Protein AF-U6DGK7-F1 (afdb_monomer)

Organism: Neovison vison (NCBI:txid452646)

Mean predicted aligned error: 14.81 Å

Nearest PDB structures (foldseek):
  5tgl-assembly1_A-2  TM=7.267E-01  e=8.109E-04  Rhizomucor miehei
  3g7n-assembly2_B  TM=7.219E-01  e=9.560E-03  Penicillium expansum
  2ix9-assembly1_A  TM=5.979E-01  e=3.764E-03  Aspergillus niger
  1usw-assembly1_A  TM=6.372E-01  e=1.127E-02  Aspergillus niger
  2bjh-assembly3_C  TM=6.585E-01  e=3.194E-02  Aspergillus niger

InterPro domains:
  IPR029058 Alpha/Beta hydrolase fold [G3DSA:3.40.50.1820] (136-304)
  IPR029058 Alpha/Beta hydrolase fold [SSF53474] (158-289)
  IPR052214 Diacylglycerol Lipase-Related [PTHR45792] (2-304)

Sequence (307 aa):
IATVVISWVIIVSTVVTIIIVFDPLGGKMAPYPSAGPNHLDSRESSQLLNGLKTAATSVWETRIKLLCCCVGKDDHTRVAFSSTAELFSTYFSDTDLVPSDIAAGLTLLHQQQDNIRNSQEPDEVISHSPGPPQEADLDTELANCHHYMQFAAAAYGWPLYVYRNPFTGLCKIGGDCCRSGTTDYDLVGGDRLHCHFGSILHTTGLQYRDFIHISFHDKVYELPFLVALDHRKESVVVAVRGTMSLQDILTDLSAESETLNLECGVQDCSAHKGISQAARYVYQRLVNDGILSQAFSIAPEYRLGGG

Radius of gyration: 25.06 Å; Cα contacts (8 Å, |Δi|>4): 325; chains: 1; bounding box: 72×46×72 Å

Structure (mmCIF, N/CA/C/O backbone):
data_AF-U6DGK7-F1
#
_entry.id   AF-U6DGK7-F1
#
loop_
_atom_site.group_PDB
_atom_site.id
_atom_site.type_symbol
_atom_site.label_atom_id
_atom_site.label_alt_id
_atom_site.label_comp_id
_atom_site.label_asym_id
_atom_site.label_entity_id
_atom_site.label_seq_id
_atom_site.pdbx_PDB_ins_code
_atom_site.Cartn_x
_atom_site.Cartn_y
_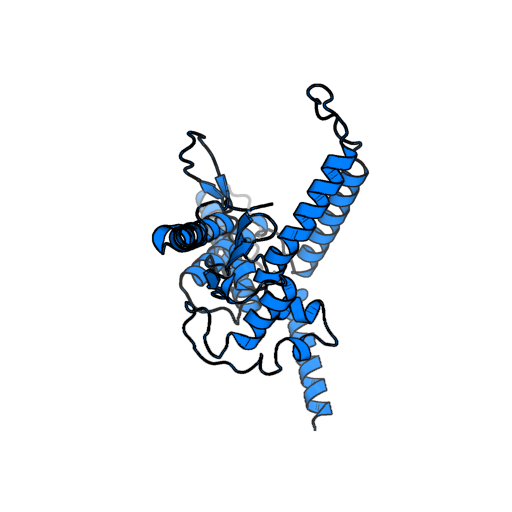atom_site.Cartn_z
_atom_site.occupancy
_atom_site.B_iso_or_equiv
_atom_site.auth_seq_id
_atom_site.auth_comp_id
_atom_site.auth_asym_id
_atom_site.auth_atom_id
_atom_site.pdbx_PDB_model_num
ATOM 1 N N . ILE A 1 1 ? -2.974 -24.018 -35.439 1.00 67.88 1 ILE A N 1
ATOM 2 C CA . ILE A 1 1 ? -3.037 -22.534 -35.376 1.00 67.88 1 ILE A CA 1
ATOM 3 C C . ILE A 1 1 ? -2.847 -22.054 -33.937 1.00 67.88 1 ILE A C 1
ATOM 5 O O . ILE A 1 1 ? -1.838 -21.416 -33.686 1.00 67.88 1 ILE A O 1
ATOM 9 N N . ALA A 1 2 ? -3.701 -22.433 -32.976 1.00 68.31 2 ALA A N 1
ATOM 10 C CA . ALA A 1 2 ? -3.550 -22.035 -31.565 1.00 68.31 2 ALA A CA 1
ATOM 11 C C . ALA A 1 2 ? -2.202 -22.439 -30.927 1.00 68.31 2 ALA A C 1
ATOM 13 O O . ALA A 1 2 ? -1.565 -21.625 -30.272 1.00 68.31 2 ALA A O 1
ATOM 14 N N . THR A 1 3 ? -1.717 -23.655 -31.186 1.00 75.50 3 THR A N 1
ATOM 15 C CA . THR A 1 3 ? -0.410 -24.132 -30.694 1.00 75.50 3 THR A CA 1
ATOM 16 C C . THR A 1 3 ? 0.764 -23.318 -31.233 1.00 75.50 3 THR A C 1
ATOM 18 O O . THR A 1 3 ? 1.679 -22.994 -30.490 1.00 75.50 3 THR A O 1
ATOM 21 N N . VAL A 1 4 ? 0.705 -22.921 -32.506 1.00 82.81 4 VAL A N 1
ATOM 22 C CA . VAL A 1 4 ? 1.726 -22.081 -33.146 1.00 82.81 4 VAL A CA 1
ATOM 23 C C . VAL A 1 4 ? 1.727 -20.685 -32.525 1.00 82.81 4 VAL A C 1
ATOM 25 O O . VAL A 1 4 ? 2.788 -20.178 -32.184 1.00 82.81 4 VAL A O 1
ATOM 28 N N . VAL A 1 5 ? 0.549 -20.093 -32.305 1.00 83.69 5 VAL A N 1
ATOM 29 C CA . VAL A 1 5 ? 0.419 -18.788 -31.635 1.00 83.69 5 VAL A CA 1
ATOM 30 C C . VAL A 1 5 ? 0.983 -18.839 -30.211 1.00 83.69 5 VAL A C 1
ATOM 32 O O . VAL A 1 5 ? 1.760 -17.967 -29.846 1.00 83.69 5 VAL A O 1
ATOM 35 N N . ILE A 1 6 ? 0.671 -19.883 -29.435 1.00 82.38 6 ILE A N 1
ATOM 36 C CA . ILE A 1 6 ? 1.205 -20.066 -28.075 1.00 82.38 6 ILE A CA 1
ATOM 37 C C . ILE A 1 6 ? 2.733 -20.195 -28.096 1.00 82.38 6 ILE A C 1
ATOM 39 O O . ILE A 1 6 ? 3.408 -19.537 -27.310 1.00 82.38 6 ILE A O 1
ATOM 43 N N . SER A 1 7 ? 3.299 -20.977 -29.019 1.00 82.12 7 SER A N 1
ATOM 44 C CA . SER A 1 7 ? 4.756 -21.095 -29.156 1.00 82.12 7 SER A CA 1
ATOM 45 C C . SER A 1 7 ? 5.422 -19.762 -29.504 1.00 82.12 7 SER A C 1
ATOM 47 O O . SER A 1 7 ? 6.450 -19.438 -28.919 1.00 82.12 7 SER A O 1
ATOM 49 N N . TRP A 1 8 ? 4.833 -18.958 -30.394 1.00 88.75 8 TRP A N 1
ATOM 50 C CA . TRP A 1 8 ? 5.349 -17.620 -30.702 1.00 88.75 8 TRP A CA 1
ATOM 51 C C . TRP A 1 8 ? 5.262 -16.672 -29.507 1.00 88.75 8 TRP A C 1
ATOM 53 O O . TRP A 1 8 ? 6.211 -15.935 -29.262 1.00 88.75 8 TRP A O 1
ATOM 63 N N . VAL A 1 9 ? 4.177 -16.721 -28.730 1.00 82.31 9 VAL A N 1
ATOM 64 C CA . VAL A 1 9 ? 4.047 -15.935 -27.493 1.00 82.31 9 VAL A CA 1
ATOM 65 C C . VAL A 1 9 ? 5.125 -16.327 -26.484 1.00 82.31 9 VAL A C 1
ATOM 67 O O . VAL A 1 9 ? 5.764 -15.445 -25.919 1.00 82.31 9 VAL A O 1
ATOM 70 N N . ILE A 1 10 ? 5.387 -17.625 -26.304 1.00 81.94 10 ILE A N 1
ATOM 71 C CA . ILE A 1 10 ? 6.450 -18.106 -25.413 1.00 81.94 10 ILE A CA 1
ATOM 72 C C . ILE A 1 10 ? 7.816 -17.630 -25.911 1.00 81.94 10 ILE A C 1
ATOM 74 O O . ILE A 1 10 ? 8.578 -17.077 -25.128 1.00 81.94 10 ILE A O 1
ATOM 78 N N . ILE A 1 11 ? 8.125 -17.777 -27.202 1.00 85.25 11 ILE A N 1
ATOM 79 C CA . ILE A 1 11 ? 9.414 -17.354 -27.771 1.00 85.25 11 ILE A CA 1
ATOM 80 C C . ILE A 1 11 ? 9.611 -15.844 -27.615 1.00 85.25 11 ILE A C 1
ATOM 82 O O . ILE A 1 11 ? 10.648 -15.421 -27.115 1.00 85.25 11 ILE A O 1
ATOM 86 N N . VAL A 1 12 ? 8.614 -15.033 -27.979 1.00 81.81 12 VAL A N 1
ATOM 87 C CA . VAL A 1 12 ? 8.678 -13.572 -27.830 1.00 81.81 12 VAL A CA 1
ATOM 88 C C . VAL A 1 12 ? 8.825 -13.191 -26.361 1.00 81.81 12 VAL A C 1
ATOM 90 O O . VAL A 1 12 ? 9.689 -12.384 -26.038 1.00 81.81 12 VAL A O 1
ATOM 93 N N . SER A 1 13 ? 8.058 -13.814 -25.463 1.00 73.81 13 SER A N 1
ATOM 94 C CA . SER A 1 13 ? 8.193 -13.597 -24.021 1.00 73.81 13 SER A CA 1
ATOM 95 C C . SER A 1 13 ? 9.599 -13.937 -23.538 1.00 73.81 13 SER A C 1
ATOM 97 O O . SER A 1 13 ? 10.187 -13.155 -22.807 1.00 73.81 13 SER A O 1
ATOM 99 N N . THR A 1 14 ? 10.162 -15.065 -23.972 1.00 73.50 14 THR A N 1
ATOM 100 C CA . THR A 1 14 ? 11.491 -15.517 -23.541 1.00 73.50 14 THR A CA 1
ATOM 101 C C . THR A 1 14 ? 12.581 -14.577 -24.054 1.00 73.50 14 THR A C 1
ATOM 103 O O . THR A 1 14 ? 13.477 -14.215 -23.302 1.00 73.50 14 THR A O 1
ATOM 106 N N . VAL A 1 15 ? 12.489 -14.125 -25.309 1.00 74.81 15 VAL A N 1
ATOM 107 C CA . VAL A 1 15 ? 13.425 -13.151 -25.895 1.00 74.81 15 VAL A CA 1
ATOM 108 C C . VAL A 1 15 ? 13.336 -11.807 -25.175 1.00 74.81 15 VAL A C 1
ATOM 110 O O . VAL A 1 15 ? 14.366 -11.237 -24.830 1.00 74.81 15 VAL A O 1
ATOM 113 N N . VAL A 1 16 ? 12.125 -11.324 -24.889 1.00 71.31 16 VAL A N 1
ATOM 114 C CA . VAL A 1 16 ? 11.916 -10.095 -24.111 1.00 71.31 16 VAL A CA 1
ATOM 115 C C . VAL A 1 16 ? 12.498 -10.243 -22.706 1.00 71.31 16 VAL A C 1
ATOM 117 O O . VAL A 1 16 ? 13.212 -9.355 -22.259 1.00 71.31 16 VAL A O 1
ATOM 120 N N . THR A 1 17 ? 12.277 -11.372 -22.026 1.00 66.19 17 THR A N 1
ATOM 121 C CA . THR A 1 17 ? 12.876 -11.639 -20.711 1.00 66.19 17 THR A CA 1
ATOM 122 C C . THR A 1 17 ? 14.401 -11.677 -20.779 1.00 66.19 17 THR A C 1
ATOM 124 O O . THR A 1 17 ? 15.043 -11.098 -19.914 1.00 66.19 17 THR A O 1
ATOM 127 N N . ILE A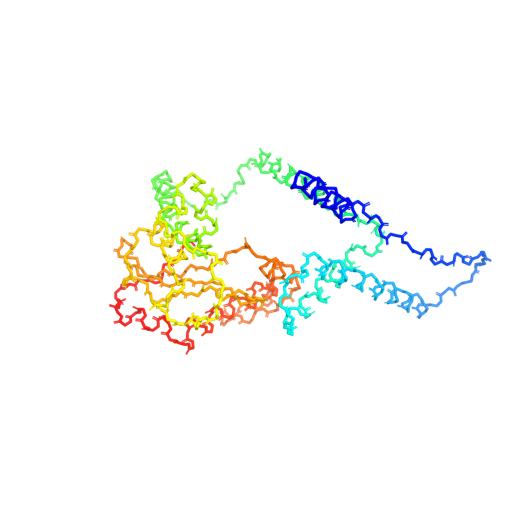 1 18 ? 14.996 -12.297 -21.802 1.00 68.75 18 ILE A N 1
ATOM 128 C CA . ILE A 1 18 ? 16.456 -12.335 -21.963 1.00 68.75 18 ILE A CA 1
ATOM 129 C C . ILE A 1 18 ? 17.018 -10.925 -22.170 1.00 68.75 18 ILE A C 1
ATOM 131 O O . ILE A 1 18 ? 17.994 -10.573 -21.518 1.00 68.75 18 ILE A O 1
ATOM 135 N N . ILE A 1 19 ? 16.381 -10.103 -23.009 1.00 66.00 19 ILE A N 1
ATOM 136 C CA . ILE A 1 19 ? 16.784 -8.704 -23.218 1.00 66.00 19 ILE A CA 1
ATOM 137 C C . ILE A 1 19 ? 16.601 -7.887 -21.931 1.00 66.00 19 ILE A C 1
ATOM 139 O O . ILE A 1 19 ? 17.433 -7.062 -21.599 1.00 66.00 19 ILE A O 1
ATOM 143 N N . ILE A 1 20 ? 15.548 -8.116 -21.150 1.00 64.62 20 ILE A N 1
ATOM 144 C CA . ILE A 1 20 ? 15.355 -7.377 -19.894 1.00 64.62 20 ILE A CA 1
ATOM 145 C C . ILE A 1 20 ? 16.375 -7.807 -18.828 1.00 64.62 20 ILE A C 1
ATOM 147 O O . ILE A 1 20 ? 16.883 -6.961 -18.103 1.00 64.62 20 ILE A O 1
ATOM 151 N N . VAL A 1 21 ? 16.666 -9.104 -18.707 1.00 63.38 21 VAL A N 1
ATOM 152 C CA . VAL A 1 21 ? 17.462 -9.664 -17.599 1.00 63.38 21 VAL A CA 1
ATOM 153 C C . VAL A 1 21 ? 18.967 -9.620 -17.867 1.00 63.38 21 VAL A C 1
ATOM 155 O O . VAL A 1 21 ? 19.733 -9.415 -16.928 1.00 63.38 21 VAL A O 1
ATOM 158 N N . PHE A 1 22 ? 19.384 -9.812 -19.120 1.00 57.88 22 PHE A N 1
ATOM 159 C CA . PHE A 1 22 ? 20.777 -10.047 -19.510 1.00 57.88 22 PHE A CA 1
ATOM 160 C C . PHE A 1 22 ? 21.312 -9.038 -20.533 1.00 57.88 22 PHE A C 1
ATOM 162 O O . PHE A 1 22 ? 22.273 -9.364 -21.218 1.00 57.88 22 PHE A O 1
ATOM 169 N N . ASP A 1 23 ? 20.713 -7.858 -20.696 1.00 59.44 23 ASP A N 1
ATOM 170 C CA . ASP A 1 23 ? 21.260 -6.819 -21.583 1.00 59.44 23 ASP A CA 1
ATOM 171 C C . ASP A 1 23 ? 22.301 -5.956 -20.841 1.00 59.44 23 ASP A C 1
ATOM 173 O O . ASP A 1 23 ? 21.913 -5.064 -20.074 1.00 59.44 23 ASP A O 1
ATOM 177 N N . PRO A 1 24 ? 23.623 -6.213 -21.005 1.00 53.62 24 PRO A N 1
ATOM 178 C CA . PRO A 1 24 ? 24.668 -5.337 -20.498 1.00 53.62 24 PRO A CA 1
ATOM 179 C C . PRO A 1 24 ? 24.672 -4.054 -21.324 1.00 53.62 24 PRO A C 1
ATOM 181 O O . PRO A 1 24 ? 25.157 -3.982 -22.450 1.00 53.62 24 PRO A O 1
ATOM 184 N N . LEU A 1 25 ? 24.131 -3.004 -20.733 1.00 49.12 25 LEU A N 1
ATOM 185 C CA . LEU A 1 25 ? 23.870 -1.726 -21.392 1.00 49.12 25 LEU A CA 1
ATOM 186 C C . LEU A 1 25 ? 25.083 -0.769 -21.391 1.00 49.12 25 LEU A C 1
ATOM 188 O O . LEU A 1 25 ? 24.919 0.450 -21.475 1.00 49.12 25 LEU A O 1
ATOM 192 N N . GLY A 1 26 ? 26.301 -1.312 -21.348 1.00 47.22 26 GLY A N 1
ATOM 193 C CA . GLY A 1 26 ? 27.564 -0.592 -21.536 1.00 47.22 26 GLY A CA 1
ATOM 194 C C . GLY A 1 26 ? 27.901 -0.444 -23.020 1.00 47.22 26 GLY A C 1
ATOM 195 O O . GLY A 1 26 ? 28.774 -1.127 -23.551 1.00 47.22 26 GLY A O 1
ATOM 196 N N . GLY A 1 27 ? 27.159 0.407 -23.733 1.00 40.47 27 GLY A N 1
ATOM 197 C CA . GLY A 1 27 ? 27.113 0.381 -25.197 1.00 40.47 27 GLY A CA 1
ATOM 198 C C . GLY A 1 27 ? 27.336 1.703 -25.923 1.00 40.47 27 GLY A C 1
ATOM 199 O O . GLY A 1 27 ? 26.636 1.951 -26.901 1.00 40.47 27 GLY A O 1
ATOM 200 N N . LYS A 1 28 ? 28.295 2.532 -25.489 1.00 37.78 28 LYS A N 1
ATOM 201 C CA . LYS A 1 28 ? 29.200 3.288 -26.385 1.00 37.78 28 LYS A CA 1
ATOM 202 C C . LYS A 1 28 ? 30.343 3.905 -25.581 1.00 37.78 28 LYS A C 1
ATOM 204 O O . LYS A 1 28 ? 30.186 4.932 -24.931 1.00 37.78 28 LYS A O 1
ATOM 209 N N . MET A 1 29 ? 31.498 3.252 -25.692 1.00 39.41 29 MET A N 1
ATOM 210 C CA . MET A 1 29 ? 32.834 3.791 -25.442 1.00 39.41 29 MET A CA 1
ATOM 211 C C . MET A 1 29 ? 32.880 5.292 -25.761 1.00 39.41 29 MET A C 1
ATOM 213 O O . MET A 1 29 ? 32.736 5.688 -26.922 1.00 39.41 29 MET A O 1
ATOM 217 N N . ALA A 1 30 ? 33.116 6.125 -24.746 1.00 38.09 30 ALA A N 1
ATOM 218 C CA . ALA A 1 30 ? 33.745 7.411 -25.001 1.00 38.09 30 ALA A CA 1
ATOM 219 C C . ALA A 1 30 ? 35.066 7.111 -25.739 1.00 38.09 30 ALA A C 1
ATOM 221 O O . ALA A 1 30 ? 35.784 6.192 -25.328 1.00 38.09 30 ALA A O 1
ATOM 222 N N . PRO A 1 31 ? 35.387 7.796 -26.851 1.00 38.19 31 PRO A N 1
ATOM 223 C CA . PRO A 1 31 ? 36.649 7.563 -27.527 1.00 38.19 31 PRO A CA 1
ATOM 224 C C . PRO A 1 31 ? 37.771 7.884 -26.542 1.00 38.19 31 PRO A C 1
ATOM 226 O O . PRO A 1 31 ? 37.882 9.021 -26.093 1.00 38.19 31 PRO A O 1
ATOM 229 N N . TYR A 1 32 ? 38.588 6.887 -26.199 1.00 35.19 32 TYR A N 1
ATOM 230 C CA . TYR A 1 32 ? 39.856 7.106 -25.512 1.00 35.19 32 TYR A CA 1
ATOM 231 C C . TYR A 1 32 ? 40.666 8.136 -26.315 1.00 35.19 32 TYR A C 1
ATOM 233 O O . TYR A 1 32 ? 41.039 7.834 -27.454 1.00 35.19 32 TYR A O 1
ATOM 241 N N . PRO A 1 33 ? 40.987 9.327 -25.775 1.00 36.44 33 PRO A N 1
ATOM 242 C CA . PRO A 1 33 ? 42.016 10.154 -26.370 1.00 36.44 33 PRO A CA 1
ATOM 243 C C . PRO A 1 33 ? 43.346 9.460 -26.087 1.00 36.44 33 PRO A C 1
ATOM 245 O O . PRO A 1 33 ? 43.730 9.233 -24.939 1.00 36.44 33 PRO A O 1
ATOM 248 N N . SER A 1 34 ? 44.042 9.077 -27.148 1.00 35.72 34 SER A N 1
ATOM 249 C CA . SER A 1 34 ? 45.412 8.595 -27.066 1.00 35.72 34 SER A CA 1
ATOM 250 C C . SER A 1 34 ? 46.312 9.654 -26.415 1.00 35.72 34 SER A C 1
ATOM 252 O O . SER A 1 34 ? 46.472 10.735 -26.971 1.00 35.72 34 SER A O 1
ATOM 254 N N . ALA A 1 35 ? 46.898 9.296 -25.271 1.00 38.34 35 ALA A N 1
ATOM 255 C CA . ALA A 1 35 ? 48.151 9.777 -24.680 1.00 38.34 35 ALA A CA 1
ATOM 256 C C . ALA A 1 35 ? 48.484 11.292 -24.708 1.00 38.34 35 ALA A C 1
ATOM 258 O O . ALA A 1 35 ? 48.878 11.850 -25.729 1.00 38.34 35 ALA A O 1
ATOM 259 N N . GLY A 1 36 ? 48.544 11.894 -23.514 1.00 30.59 36 GLY A N 1
ATOM 260 C CA . GLY A 1 36 ? 49.349 13.086 -23.217 1.00 30.59 36 GLY A CA 1
ATOM 261 C C . GLY A 1 36 ? 49.177 13.545 -21.757 1.00 30.59 36 GLY A C 1
ATOM 262 O O . GLY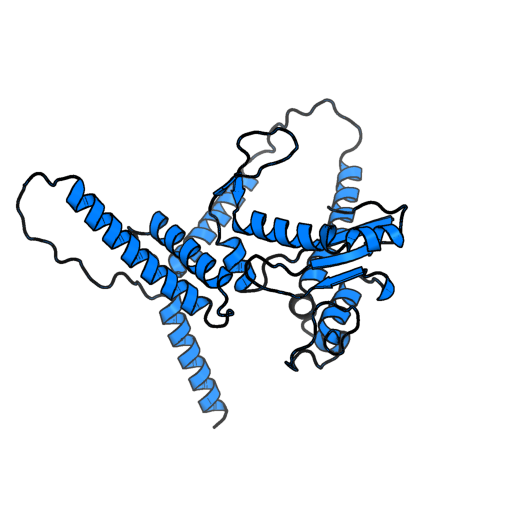 A 1 36 ? 48.036 13.693 -21.326 1.00 30.59 36 GLY A O 1
ATOM 263 N N . PRO A 1 37 ? 50.249 13.757 -20.965 1.00 47.19 37 PRO A N 1
ATOM 264 C CA . PRO A 1 37 ? 50.129 14.095 -19.551 1.00 47.19 37 PRO A CA 1
ATOM 265 C C . PRO A 1 37 ? 49.959 15.606 -19.393 1.00 47.19 37 PRO A C 1
ATOM 267 O O . PRO A 1 37 ? 50.943 16.310 -19.214 1.00 47.19 37 PRO A O 1
ATOM 270 N N . ASN A 1 38 ? 48.730 16.116 -19.458 1.00 35.62 38 ASN A N 1
ATOM 271 C CA . ASN A 1 38 ? 48.465 17.520 -19.154 1.00 35.62 38 ASN A CA 1
ATOM 272 C C . ASN A 1 38 ? 47.320 17.646 -18.145 1.00 35.62 38 ASN A C 1
ATOM 274 O O . ASN A 1 38 ? 46.179 17.305 -18.426 1.00 35.62 38 ASN A O 1
ATOM 278 N N . HIS A 1 39 ? 47.709 18.110 -16.957 1.00 43.06 39 HIS A N 1
ATOM 279 C CA . HIS A 1 39 ? 46.942 18.781 -15.907 1.00 43.06 39 HIS A CA 1
ATOM 280 C C . HIS A 1 39 ? 45.495 19.155 -16.299 1.00 43.06 39 HIS A C 1
ATOM 282 O O . HIS A 1 39 ? 45.264 20.205 -16.894 1.00 43.06 39 HIS A O 1
ATOM 288 N N . LEU A 1 40 ? 44.530 18.288 -15.971 1.00 40.00 40 LEU A N 1
ATOM 289 C CA . LEU A 1 40 ? 43.113 18.491 -16.284 1.00 40.00 40 LEU A CA 1
ATOM 290 C C . LEU A 1 40 ? 42.444 19.377 -15.229 1.00 40.00 40 LEU A C 1
ATOM 292 O O . LEU A 1 40 ? 42.377 19.036 -14.047 1.00 40.00 40 LEU A O 1
ATOM 296 N N . ASP A 1 41 ? 41.938 20.514 -15.696 1.00 43.59 41 ASP A N 1
ATOM 297 C CA . ASP A 1 41 ? 41.126 21.455 -14.941 1.00 43.59 41 ASP A CA 1
ATOM 298 C C . ASP A 1 41 ? 39.850 20.790 -14.392 1.00 43.59 41 ASP A C 1
ATOM 300 O O . ASP A 1 41 ? 39.078 20.155 -15.112 1.00 43.59 41 ASP A O 1
ATOM 304 N N . SER A 1 42 ? 39.569 21.035 -13.109 1.00 46.66 42 SER A N 1
ATOM 305 C CA . SER A 1 42 ? 38.390 20.573 -12.343 1.00 46.66 42 SER A CA 1
ATOM 306 C C . SER A 1 42 ? 37.023 20.905 -12.994 1.00 46.66 42 SER A C 1
ATOM 308 O O . SER A 1 42 ? 35.971 20.364 -12.639 1.00 46.66 42 SER A O 1
ATOM 310 N N . ARG A 1 43 ? 37.013 21.804 -13.986 1.00 40.56 43 ARG A N 1
ATOM 311 C CA . ARG A 1 43 ? 35.813 22.249 -14.708 1.00 40.56 43 ARG A CA 1
ATOM 312 C C . ARG A 1 43 ? 35.405 21.317 -15.854 1.00 40.56 43 ARG A C 1
ATOM 314 O O . ARG A 1 43 ? 34.213 21.168 -16.092 1.00 40.56 43 ARG A O 1
ATOM 321 N N . GLU A 1 44 ? 36.357 20.675 -16.532 1.00 42.91 44 GLU A N 1
ATOM 322 C CA . GLU A 1 44 ? 36.052 19.706 -17.598 1.00 42.91 44 GLU A CA 1
ATOM 323 C C . GLU A 1 44 ? 35.653 18.348 -17.017 1.00 42.91 44 GLU A C 1
ATOM 325 O O . GLU A 1 44 ? 34.707 17.727 -17.497 1.00 42.91 44 GLU A O 1
ATOM 330 N N . SER A 1 45 ? 36.299 17.916 -15.928 1.00 41.72 45 SER A N 1
ATOM 331 C CA . SER A 1 45 ? 35.941 16.677 -15.227 1.00 41.72 45 SER A CA 1
ATOM 332 C C . SER A 1 45 ? 34.532 16.736 -14.634 1.00 41.72 45 SER A C 1
ATOM 334 O O . SER A 1 45 ? 33.778 15.777 -14.762 1.00 41.72 45 SER A O 1
ATOM 336 N N . SER A 1 46 ? 34.129 17.871 -14.056 1.00 42.91 46 SER A N 1
ATOM 337 C CA . SER A 1 46 ? 32.762 18.067 -13.553 1.00 42.91 46 SER A CA 1
ATOM 338 C C . SER A 1 46 ? 31.718 18.127 -14.672 1.00 42.91 46 SER A C 1
ATOM 340 O O . SER A 1 46 ? 30.629 17.585 -14.511 1.00 42.91 46 SER A O 1
ATOM 342 N N . GLN A 1 47 ? 32.033 18.712 -15.831 1.00 46.03 47 GLN A N 1
ATOM 343 C CA . GLN A 1 47 ? 31.147 18.679 -17.002 1.00 46.03 47 GLN A CA 1
ATOM 344 C C . GLN A 1 47 ? 31.003 17.270 -17.589 1.00 46.03 47 GLN A C 1
ATOM 346 O O . GLN A 1 47 ? 29.897 16.876 -17.955 1.00 46.03 47 GLN A O 1
ATOM 351 N N . LEU A 1 48 ? 32.092 16.499 -17.627 1.00 46.72 48 LEU A N 1
ATOM 352 C CA . LEU A 1 48 ? 32.108 15.112 -18.092 1.00 46.72 48 LEU A CA 1
ATOM 353 C C . LEU A 1 48 ? 31.322 14.207 -17.131 1.00 46.72 48 LEU A C 1
ATOM 355 O O . LEU A 1 48 ? 30.441 1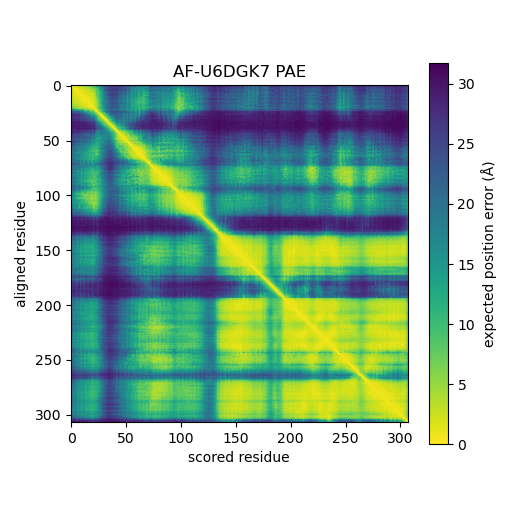3.477 -17.572 1.00 46.72 48 LEU A O 1
ATOM 359 N N . LEU A 1 49 ? 31.554 14.322 -15.820 1.00 49.88 49 LEU A N 1
ATOM 360 C CA . LEU A 1 49 ? 30.801 13.598 -14.790 1.00 49.88 49 LEU A CA 1
ATOM 361 C C . LEU A 1 49 ? 29.313 13.960 -14.806 1.00 49.88 49 LEU A C 1
ATOM 363 O O . LEU A 1 49 ? 28.470 13.072 -14.727 1.00 49.88 49 LEU A O 1
ATOM 367 N N . ASN A 1 50 ? 28.967 15.237 -14.990 1.00 50.00 50 ASN A N 1
ATOM 368 C CA . ASN A 1 50 ? 27.574 15.655 -15.151 1.00 50.00 50 ASN A CA 1
ATOM 369 C C . ASN A 1 50 ? 26.956 15.101 -16.447 1.00 50.00 50 ASN A C 1
ATOM 371 O O . ASN A 1 50 ? 25.790 14.709 -16.457 1.00 50.00 50 ASN A O 1
ATOM 375 N N . GLY A 1 51 ? 27.731 15.024 -17.533 1.00 47.97 51 GLY A N 1
ATOM 376 C CA . GLY A 1 51 ? 27.326 14.396 -18.794 1.00 47.97 51 GLY A CA 1
ATOM 377 C C . GLY A 1 51 ? 27.099 12.885 -18.668 1.00 47.97 51 GLY A C 1
ATOM 378 O O . GLY A 1 51 ? 26.111 12.362 -19.176 1.00 47.97 51 GLY A O 1
ATOM 379 N N . LEU A 1 52 ? 27.968 12.183 -17.936 1.00 48.62 52 LEU A N 1
ATOM 380 C CA . LEU A 1 52 ? 27.820 10.756 -17.639 1.00 48.62 52 LEU A CA 1
ATOM 381 C C . LEU A 1 52 ? 26.637 10.494 -16.708 1.00 48.62 52 LEU A C 1
ATOM 383 O O . LEU A 1 52 ? 25.836 9.610 -16.994 1.00 48.62 52 LEU A O 1
ATOM 387 N N . LYS A 1 53 ? 26.473 11.302 -15.653 1.00 51.91 53 LYS A N 1
ATOM 388 C CA . LYS A 1 53 ? 25.332 11.223 -14.733 1.00 51.91 53 LYS A CA 1
ATOM 389 C C . LYS A 1 53 ? 24.016 11.438 -15.479 1.00 51.91 53 LYS A C 1
ATOM 391 O O . LYS A 1 53 ? 23.089 10.660 -15.328 1.00 51.91 53 LYS A O 1
ATOM 396 N N . THR A 1 54 ? 23.931 12.442 -16.350 1.00 55.56 54 THR A N 1
ATOM 397 C CA . THR A 1 54 ? 22.709 12.693 -17.139 1.00 55.56 54 THR A CA 1
ATOM 398 C C . THR A 1 54 ? 22.416 11.583 -18.153 1.00 55.56 54 THR A C 1
ATOM 400 O O . THR A 1 54 ? 21.258 11.188 -18.303 1.00 55.56 54 THR A O 1
ATOM 403 N N . ALA A 1 55 ? 23.441 11.023 -18.802 1.00 52.16 55 ALA A N 1
ATOM 404 C CA . ALA A 1 55 ? 23.283 9.877 -19.695 1.00 52.16 55 ALA A CA 1
ATOM 405 C C . ALA A 1 55 ? 22.815 8.621 -18.938 1.00 52.16 55 ALA A C 1
ATOM 407 O O . ALA A 1 55 ? 21.832 7.997 -19.341 1.00 52.16 55 ALA A O 1
ATOM 408 N N . ALA A 1 56 ? 23.450 8.292 -17.812 1.00 54.72 56 ALA A N 1
ATOM 409 C CA . ALA A 1 56 ? 23.081 7.160 -16.969 1.00 54.72 56 ALA A CA 1
ATOM 410 C C . ALA A 1 56 ? 21.672 7.324 -16.366 1.00 54.72 56 ALA A C 1
ATOM 412 O O . ALA A 1 56 ? 20.886 6.376 -16.428 1.00 54.72 56 ALA A O 1
ATOM 413 N N . THR A 1 57 ? 21.287 8.525 -15.917 1.00 57.00 57 THR A N 1
ATOM 414 C CA . THR A 1 57 ? 19.906 8.831 -15.501 1.00 57.00 57 THR A CA 1
ATOM 415 C C . THR A 1 57 ? 18.916 8.578 -16.638 1.00 57.00 57 THR A C 1
ATOM 417 O O . THR A 1 57 ? 17.918 7.900 -16.430 1.00 57.00 57 THR A O 1
ATOM 420 N N . SER A 1 58 ? 19.185 9.033 -17.867 1.00 53.56 58 SER A N 1
ATOM 421 C CA . SER A 1 58 ? 18.261 8.818 -18.997 1.00 53.56 58 SER A CA 1
ATOM 422 C C . SER A 1 58 ? 18.101 7.338 -19.389 1.00 53.56 58 SER A C 1
ATOM 424 O O . SER A 1 58 ? 17.017 6.898 -19.788 1.00 53.56 58 SER A O 1
ATOM 426 N N . VAL A 1 59 ? 19.165 6.541 -19.228 1.00 58.16 59 VAL A N 1
ATOM 427 C CA . VAL A 1 59 ? 19.145 5.090 -19.447 1.00 58.16 59 VAL A CA 1
ATOM 428 C C . VAL A 1 59 ? 18.317 4.405 -18.364 1.00 58.16 59 VAL A C 1
ATOM 430 O O . VAL A 1 59 ? 17.424 3.624 -18.693 1.00 58.16 59 VAL A O 1
ATOM 433 N N . TRP A 1 60 ? 18.552 4.722 -17.089 1.00 57.84 60 TRP A N 1
ATOM 434 C CA . TRP A 1 60 ? 17.761 4.186 -15.981 1.00 57.84 60 TRP A CA 1
ATOM 435 C C . TRP A 1 60 ? 16.295 4.609 -16.059 1.00 57.84 60 TRP A C 1
ATOM 437 O O . TRP A 1 60 ? 15.415 3.772 -15.886 1.00 57.84 60 TRP A O 1
ATOM 447 N N . GLU A 1 61 ? 16.004 5.850 -16.438 1.00 62.19 61 GLU A N 1
ATOM 448 C CA . GLU A 1 61 ? 14.638 6.328 -16.649 1.00 62.19 61 GLU A CA 1
ATOM 449 C C . GLU A 1 61 ? 13.941 5.513 -17.746 1.00 62.19 61 GLU A C 1
ATOM 451 O O . GLU A 1 61 ? 12.791 5.104 -17.590 1.00 62.19 61 GLU A O 1
ATOM 456 N N . THR A 1 62 ? 14.648 5.205 -18.837 1.00 60.38 62 THR A N 1
ATOM 457 C CA . THR A 1 62 ? 14.130 4.356 -19.917 1.00 60.38 62 THR A CA 1
ATOM 458 C C . THR A 1 62 ? 13.888 2.918 -19.445 1.00 60.38 62 THR A C 1
ATOM 460 O O . THR A 1 62 ? 12.851 2.344 -19.781 1.00 60.38 62 THR A O 1
ATOM 463 N N . ARG A 1 63 ? 14.779 2.343 -18.622 1.00 63.78 63 ARG A N 1
ATOM 464 C CA . ARG A 1 63 ? 14.609 0.995 -18.042 1.00 63.78 63 ARG A CA 1
ATOM 465 C C . ARG A 1 63 ? 13.411 0.925 -17.104 1.00 63.78 63 ARG A C 1
ATOM 467 O O . ARG A 1 63 ? 12.593 0.019 -17.233 1.00 63.78 63 ARG A O 1
ATOM 474 N N . ILE A 1 64 ? 13.283 1.888 -16.194 1.00 63.31 64 ILE A N 1
ATOM 475 C CA . ILE A 1 64 ? 12.193 1.904 -15.219 1.00 63.31 64 ILE A CA 1
ATOM 476 C C . ILE A 1 64 ? 10.864 2.165 -15.948 1.00 63.31 64 ILE A C 1
ATOM 478 O O . ILE A 1 64 ? 9.882 1.483 -15.669 1.00 63.31 64 ILE A O 1
ATOM 482 N N . LYS A 1 65 ? 10.840 3.028 -16.978 1.00 62.53 65 LYS A N 1
ATOM 483 C CA . LYS A 1 65 ? 9.673 3.200 -17.866 1.00 62.53 65 LYS A CA 1
ATOM 484 C C . LYS A 1 65 ? 9.319 1.946 -18.662 1.00 62.53 65 LYS A C 1
ATOM 486 O O . LYS A 1 65 ? 8.138 1.705 -18.881 1.00 62.53 65 LYS A O 1
ATOM 491 N N . LEU A 1 66 ? 10.299 1.166 -19.123 1.00 60.81 66 LEU A N 1
ATOM 492 C CA . LEU A 1 66 ? 10.051 -0.088 -19.843 1.00 60.81 66 LEU A CA 1
ATOM 493 C C . LEU A 1 66 ? 9.483 -1.158 -18.901 1.00 60.81 66 LEU A C 1
ATOM 495 O O . LEU A 1 66 ? 8.474 -1.786 -19.219 1.00 60.81 66 LEU A O 1
ATOM 499 N N . LEU A 1 67 ? 10.093 -1.319 -17.725 1.00 59.00 67 LEU A N 1
ATOM 500 C CA . LEU A 1 67 ? 9.656 -2.254 -16.685 1.00 59.00 67 LEU A CA 1
ATOM 501 C C . LEU A 1 67 ? 8.271 -1.873 -16.133 1.00 59.00 67 LEU A C 1
ATOM 503 O O . LEU A 1 67 ? 7.470 -2.742 -15.803 1.00 59.00 67 LEU A O 1
ATOM 507 N N . CYS A 1 68 ? 7.960 -0.574 -16.133 1.00 56.44 68 CYS A N 1
ATOM 508 C CA . CYS A 1 68 ? 6.693 -0.002 -15.686 1.00 56.44 68 CYS A CA 1
ATOM 509 C C . CYS A 1 68 ? 5.817 0.528 -16.839 1.00 56.44 68 CYS A C 1
ATOM 511 O O . CYS A 1 68 ? 5.036 1.458 -16.644 1.00 56.44 68 CYS A O 1
ATOM 513 N N . CYS A 1 69 ? 5.917 -0.034 -18.049 1.00 56.72 69 CYS A N 1
ATOM 514 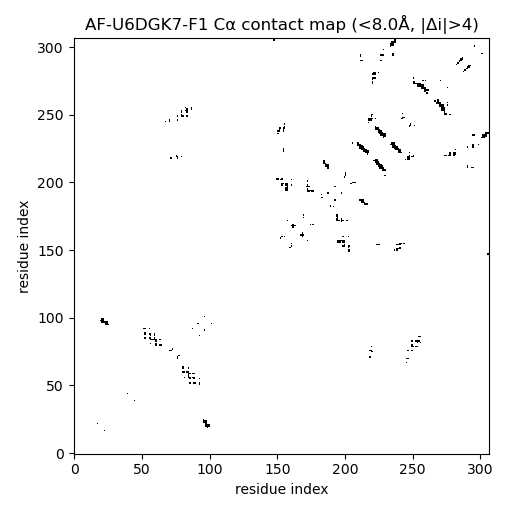C CA . CYS A 1 69 ? 5.282 0.528 -19.256 1.00 56.72 69 CYS A CA 1
ATOM 515 C C . CYS A 1 69 ? 3.742 0.582 -19.229 1.00 56.72 69 CYS A C 1
ATOM 517 O O . CYS A 1 69 ? 3.133 1.278 -20.045 1.00 56.72 69 CYS A O 1
ATOM 519 N N . CYS A 1 70 ? 3.120 -0.118 -18.279 1.00 55.09 70 CYS A N 1
ATOM 520 C CA . CYS A 1 70 ? 1.678 -0.135 -18.040 1.00 55.09 70 CYS A CA 1
ATOM 521 C C . CYS A 1 70 ? 1.223 0.832 -16.927 1.00 55.09 70 CYS A C 1
ATOM 523 O O . CYS A 1 70 ? 0.037 0.854 -16.601 1.00 55.09 70 CYS A O 1
ATOM 525 N N . VAL A 1 71 ? 2.134 1.608 -16.326 1.00 59.28 71 VAL A N 1
ATOM 526 C CA . VAL A 1 71 ? 1.817 2.590 -15.277 1.00 59.28 71 VAL A CA 1
ATOM 527 C C . VAL A 1 71 ? 1.258 3.877 -15.901 1.00 59.28 71 VAL A C 1
ATOM 529 O O . VAL A 1 71 ? 1.646 4.280 -17.001 1.00 59.28 71 VAL A O 1
ATOM 532 N N . GLY A 1 72 ? 0.299 4.504 -15.214 1.00 58.59 72 GLY A N 1
ATOM 533 C CA . GLY A 1 72 ? -0.354 5.740 -15.651 1.00 58.59 72 GLY A CA 1
ATOM 534 C C . GLY A 1 72 ? 0.640 6.866 -15.961 1.00 58.59 72 GLY A C 1
ATOM 535 O O . GLY A 1 72 ? 1.708 6.967 -15.372 1.00 58.59 72 GLY A O 1
ATOM 536 N N . LYS A 1 73 ? 0.293 7.736 -16.914 1.00 65.81 73 LYS A N 1
ATOM 537 C CA . LYS A 1 73 ? 1.130 8.880 -17.326 1.00 65.81 73 LYS A CA 1
ATOM 538 C C . LYS A 1 73 ? 0.841 10.136 -16.495 1.00 65.81 73 LYS A C 1
ATOM 540 O O . LYS A 1 73 ? 0.606 11.197 -17.070 1.00 65.81 73 LYS A O 1
ATOM 545 N N . ASP A 1 74 ? 0.793 10.018 -15.173 1.00 72.94 74 ASP A N 1
ATOM 546 C CA . ASP A 1 74 ? 0.615 11.178 -14.291 1.00 72.94 74 ASP A CA 1
ATOM 547 C C . ASP A 1 74 ? 1.955 11.858 -13.938 1.00 72.94 74 ASP A C 1
ATOM 549 O O . ASP A 1 74 ? 3.040 11.341 -14.222 1.00 72.94 74 ASP A O 1
ATOM 553 N N . ASP A 1 75 ? 1.875 13.073 -13.389 1.00 76.38 75 ASP A N 1
ATOM 554 C CA . ASP A 1 75 ? 3.052 13.895 -13.086 1.00 76.38 75 ASP A CA 1
ATOM 555 C C . ASP A 1 75 ? 3.885 13.312 -11.932 1.00 76.38 75 ASP A C 1
ATOM 557 O O . ASP A 1 75 ? 5.108 13.226 -12.039 1.00 76.38 75 ASP A O 1
ATOM 561 N N . HIS A 1 76 ? 3.226 12.799 -10.885 1.00 74.50 76 HIS A N 1
ATOM 562 C CA . HIS A 1 76 ? 3.882 12.136 -9.752 1.00 74.50 76 HIS A CA 1
ATOM 563 C C . HIS A 1 76 ? 4.696 10.918 -10.191 1.00 74.50 76 HIS A C 1
ATOM 565 O O . HIS A 1 76 ? 5.833 10.738 -9.765 1.00 74.50 76 HIS A O 1
ATOM 571 N N . THR A 1 77 ? 4.158 10.134 -11.116 1.00 75.75 77 THR A N 1
ATOM 572 C CA . THR A 1 77 ? 4.811 8.981 -11.724 1.00 75.75 77 THR A CA 1
ATOM 573 C C . THR A 1 77 ? 6.054 9.400 -12.505 1.00 75.75 77 THR A C 1
ATOM 575 O O . THR A 1 77 ? 7.101 8.765 -12.392 1.00 75.75 77 THR A O 1
ATOM 578 N N . ARG A 1 78 ? 5.984 10.486 -13.286 1.00 77.50 78 ARG A N 1
ATOM 579 C CA . ARG A 1 78 ? 7.153 11.002 -14.021 1.00 77.50 78 ARG A CA 1
ATOM 580 C C . ARG A 1 78 ? 8.254 11.478 -13.080 1.00 77.50 78 ARG A C 1
ATOM 582 O O . ARG A 1 78 ? 9.422 11.195 -13.341 1.00 77.50 78 ARG A O 1
ATOM 589 N N . VAL A 1 79 ? 7.883 12.179 -12.009 1.00 80.00 79 VAL A N 1
ATOM 590 C CA . VAL A 1 79 ? 8.827 12.628 -10.980 1.00 80.00 79 VAL A CA 1
ATOM 591 C C . VAL A 1 79 ? 9.471 11.426 -10.294 1.00 80.00 79 VAL A C 1
ATOM 593 O O . VAL A 1 79 ? 10.695 11.366 -10.246 1.00 80.00 79 VAL A O 1
ATOM 596 N N . ALA A 1 80 ? 8.687 10.433 -9.867 1.00 77.44 80 ALA A N 1
ATOM 597 C CA . ALA A 1 80 ? 9.208 9.213 -9.252 1.00 77.44 80 ALA A CA 1
ATOM 598 C C . ALA A 1 80 ? 10.162 8.455 -10.186 1.00 77.44 80 ALA A C 1
ATOM 600 O O . ALA A 1 80 ? 11.253 8.085 -9.765 1.00 77.44 80 ALA A O 1
ATOM 601 N N . PHE A 1 81 ? 9.824 8.306 -11.474 1.00 76.62 81 PHE A N 1
ATOM 602 C CA . PHE A 1 81 ? 10.734 7.702 -12.453 1.00 76.62 81 PHE A CA 1
ATOM 603 C C . PHE A 1 81 ? 12.066 8.449 -12.553 1.00 76.62 81 PHE A C 1
ATOM 605 O O . PHE A 1 81 ? 13.116 7.811 -12.551 1.00 76.62 81 PHE A O 1
ATOM 612 N N . SER A 1 82 ? 12.032 9.782 -12.648 1.00 75.19 82 SER A N 1
ATOM 613 C CA . SER A 1 82 ? 13.244 10.603 -12.736 1.00 75.19 82 SER A CA 1
ATOM 614 C C . SER A 1 82 ? 14.085 10.504 -11.462 1.00 75.19 82 SER A C 1
ATOM 616 O O . SER A 1 82 ? 15.295 10.320 -11.546 1.00 75.19 82 SER A O 1
ATOM 618 N N . SER A 1 83 ? 13.443 10.590 -10.296 1.00 77.62 83 SER A N 1
ATOM 619 C CA . SER A 1 83 ? 14.067 10.457 -8.978 1.00 77.62 83 SER A CA 1
ATOM 620 C C . SER A 1 83 ? 14.747 9.100 -8.801 1.00 77.62 83 SER A C 1
ATOM 622 O O . SER A 1 83 ? 15.932 9.029 -8.480 1.00 77.62 83 SER A O 1
ATOM 624 N N . THR A 1 84 ? 14.031 8.006 -9.073 1.00 76.88 84 THR A N 1
ATOM 625 C CA . THR A 1 84 ? 14.598 6.657 -8.994 1.00 76.88 84 THR A CA 1
ATOM 626 C C . THR A 1 84 ? 15.732 6.488 -10.001 1.00 76.88 84 THR A C 1
ATOM 628 O O . THR A 1 84 ? 16.782 5.954 -9.658 1.00 76.88 84 THR A O 1
ATOM 631 N N . ALA A 1 85 ? 15.577 6.984 -11.229 1.00 72.38 85 ALA A N 1
ATOM 632 C CA . ALA A 1 85 ? 16.632 6.909 -12.230 1.00 72.38 85 ALA A CA 1
ATOM 633 C C . ALA A 1 85 ? 17.903 7.665 -11.821 1.00 72.38 85 ALA A C 1
ATOM 635 O O . ALA A 1 85 ? 19.006 7.162 -12.034 1.00 72.38 85 ALA A O 1
ATOM 636 N N . GLU A 1 86 ? 17.766 8.844 -11.211 1.00 73.81 86 GLU A N 1
ATOM 637 C CA . GLU A 1 86 ? 18.900 9.605 -10.688 1.00 73.81 86 GLU A CA 1
ATOM 638 C C . GLU A 1 86 ? 19.582 8.876 -9.526 1.00 73.81 86 GLU A C 1
ATOM 640 O O . GLU A 1 86 ? 20.814 8.830 -9.473 1.00 73.81 86 GLU A O 1
ATOM 645 N N . LEU A 1 87 ? 18.805 8.273 -8.622 1.00 75.19 87 LEU A N 1
ATOM 646 C CA . LEU A 1 87 ? 19.336 7.491 -7.509 1.00 75.19 87 LEU A CA 1
ATOM 647 C C . LEU A 1 87 ? 20.160 6.314 -8.041 1.00 75.19 87 LEU A C 1
ATOM 649 O O . LEU A 1 87 ? 21.344 6.197 -7.727 1.00 75.19 87 LEU A O 1
ATOM 653 N N . PHE A 1 88 ? 19.587 5.504 -8.932 1.00 69.88 88 PHE A N 1
ATOM 654 C CA . PHE A 1 88 ? 20.301 4.389 -9.555 1.00 69.88 88 PHE A CA 1
ATOM 655 C C . PHE A 1 88 ? 21.528 4.855 -10.346 1.00 69.88 88 PHE A C 1
ATOM 657 O O . PHE A 1 88 ? 22.590 4.249 -10.238 1.00 69.88 88 PHE A O 1
ATOM 664 N N . SER A 1 89 ? 21.430 5.961 -11.086 1.00 69.00 89 SER A N 1
ATOM 665 C CA . SER A 1 89 ? 22.583 6.538 -11.777 1.00 69.00 89 SER A CA 1
ATOM 666 C C . SER A 1 89 ? 23.681 6.986 -10.817 1.00 69.00 89 SER A C 1
ATOM 668 O O . SER A 1 89 ? 24.845 6.895 -11.175 1.00 69.00 89 SER A O 1
ATOM 670 N N . THR A 1 90 ? 23.341 7.513 -9.643 1.00 70.31 90 THR A N 1
ATOM 671 C CA . THR A 1 90 ? 24.330 8.026 -8.686 1.00 70.31 90 THR A CA 1
ATOM 672 C C . THR A 1 90 ? 25.089 6.888 -8.008 1.00 70.31 90 THR A C 1
ATOM 674 O O . THR A 1 90 ? 26.289 7.008 -7.788 1.00 70.31 90 THR A O 1
ATOM 677 N N . TYR A 1 91 ? 24.413 5.777 -7.703 1.00 69.38 91 TYR A N 1
ATOM 678 C CA . TYR A 1 91 ? 25.043 4.619 -7.061 1.00 69.38 91 TYR A CA 1
ATOM 679 C C . TYR A 1 91 ? 25.734 3.669 -8.046 1.00 69.38 91 TYR A C 1
ATOM 681 O O . TYR A 1 91 ? 26.673 2.978 -7.657 1.00 69.38 91 TYR A O 1
ATOM 689 N N . PHE A 1 92 ? 25.288 3.626 -9.306 1.00 69.50 92 PHE A N 1
ATOM 690 C CA . PHE A 1 92 ? 25.717 2.622 -10.283 1.00 69.50 92 PHE A CA 1
ATOM 691 C C . PHE A 1 92 ? 26.273 3.210 -11.591 1.00 69.50 92 PHE A C 1
ATOM 693 O O . PHE A 1 92 ? 26.315 2.506 -12.597 1.00 69.50 92 PHE A O 1
ATOM 700 N N . SER A 1 93 ? 26.702 4.480 -11.618 1.00 63.81 93 SER A N 1
ATOM 701 C CA . SER A 1 93 ? 27.275 5.113 -12.826 1.00 63.81 93 SER A CA 1
ATOM 702 C C . SER A 1 93 ? 28.505 4.393 -13.371 1.00 63.81 93 SER A C 1
ATOM 704 O O . SER A 1 93 ? 28.749 4.424 -14.575 1.00 63.81 93 SER A O 1
ATOM 706 N N . ASP A 1 94 ? 29.270 3.755 -12.488 1.00 60.09 94 ASP A N 1
ATOM 707 C CA . ASP A 1 94 ? 30.598 3.223 -12.798 1.00 60.09 94 ASP A CA 1
ATOM 708 C C . ASP A 1 94 ? 30.574 1.700 -13.003 1.00 60.09 94 ASP A C 1
ATOM 710 O O . ASP A 1 94 ? 31.618 1.051 -13.037 1.00 60.09 94 ASP A O 1
ATOM 714 N N . THR A 1 95 ? 29.384 1.093 -13.079 1.00 59.53 95 THR A N 1
ATOM 715 C CA . THR A 1 95 ? 29.225 -0.362 -13.156 1.00 59.53 95 THR A CA 1
ATOM 716 C C . THR A 1 95 ? 28.201 -0.745 -14.217 1.00 59.53 95 THR A C 1
ATOM 718 O O . THR A 1 95 ? 27.054 -0.304 -14.181 1.00 59.53 95 THR A O 1
ATOM 721 N N . ASP A 1 96 ? 28.599 -1.625 -15.136 1.00 64.69 96 ASP A N 1
ATOM 722 C CA . ASP A 1 96 ? 27.700 -2.237 -16.118 1.00 64.69 96 ASP A CA 1
ATOM 723 C C . ASP A 1 96 ? 26.820 -3.302 -15.441 1.00 64.69 96 ASP A C 1
ATOM 725 O O . ASP A 1 96 ? 26.984 -4.499 -15.662 1.00 64.69 96 ASP A O 1
ATOM 729 N N . LEU A 1 97 ? 25.901 -2.871 -14.573 1.00 64.62 97 LEU A N 1
ATOM 730 C CA . LEU A 1 97 ? 24.979 -3.772 -13.884 1.00 64.62 97 LEU A CA 1
ATOM 731 C C . LEU A 1 97 ? 23.821 -4.182 -14.790 1.00 64.62 97 LEU A C 1
ATOM 733 O O . LEU A 1 97 ? 23.092 -3.340 -15.344 1.00 64.62 97 LEU A O 1
ATOM 737 N N . VAL A 1 98 ? 23.599 -5.492 -14.848 1.00 69.81 98 VAL A N 1
ATOM 738 C CA . VAL A 1 98 ? 22.371 -6.086 -15.377 1.00 69.81 98 VAL A CA 1
ATOM 739 C C . VAL A 1 98 ? 21.415 -6.457 -14.236 1.00 69.81 98 VAL A C 1
ATOM 741 O O . VAL A 1 98 ? 21.857 -6.683 -13.107 1.00 69.81 98 VAL A O 1
ATOM 744 N N . PRO A 1 99 ? 20.092 -6.544 -14.472 1.00 63.44 99 PRO A N 1
ATOM 745 C CA . PRO A 1 99 ? 19.140 -6.908 -13.419 1.00 63.44 99 PRO A CA 1
ATOM 746 C C . PRO A 1 99 ? 19.454 -8.227 -12.700 1.00 63.44 99 PRO A C 1
ATOM 748 O O . PRO A 1 99 ? 19.153 -8.354 -11.512 1.00 63.44 99 PRO A O 1
ATOM 751 N N . SER A 1 100 ? 20.101 -9.191 -13.369 1.00 66.69 100 SER A N 1
ATOM 752 C CA . SER A 1 100 ? 20.565 -10.421 -12.715 1.00 66.69 100 SER A CA 1
ATOM 753 C C . SER A 1 100 ? 21.639 -10.184 -11.650 1.00 66.69 100 SER A C 1
ATOM 755 O O . SER A 1 100 ? 21.638 -10.890 -10.643 1.00 66.69 100 SER A O 1
ATOM 757 N N . ASP A 1 101 ? 22.513 -9.188 -11.819 1.00 69.69 101 ASP A N 1
ATOM 758 C CA . ASP A 1 101 ? 23.558 -8.860 -10.839 1.00 69.69 101 ASP A CA 1
ATOM 759 C C . ASP A 1 101 ? 22.942 -8.276 -9.568 1.00 69.69 101 ASP A C 1
ATOM 761 O O . ASP A 1 101 ? 23.339 -8.624 -8.457 1.00 69.69 101 ASP A O 1
ATOM 765 N N . ILE A 1 102 ? 21.909 -7.442 -9.727 1.00 69.00 102 ILE A N 1
ATOM 766 C CA . ILE A 1 102 ? 21.133 -6.886 -8.613 1.00 69.00 102 ILE A CA 1
ATOM 767 C C . ILE A 1 102 ? 20.425 -8.014 -7.859 1.00 69.00 102 ILE A C 1
ATOM 769 O O . ILE A 1 102 ? 20.498 -8.076 -6.633 1.00 69.00 102 ILE A O 1
ATOM 773 N N . ALA A 1 103 ? 19.781 -8.940 -8.576 1.00 67.00 103 ALA A N 1
ATOM 774 C CA . ALA A 1 103 ? 19.116 -10.088 -7.963 1.00 67.00 103 ALA A CA 1
ATOM 775 C C . ALA A 1 103 ? 20.103 -10.990 -7.198 1.00 67.00 103 ALA A C 1
ATOM 777 O O . ALA A 1 103 ? 19.821 -11.399 -6.069 1.00 67.00 103 ALA A O 1
ATOM 778 N N . ALA A 1 104 ? 21.276 -11.264 -7.777 1.00 77.69 104 ALA A N 1
ATOM 779 C CA . ALA A 1 104 ? 22.339 -12.010 -7.111 1.00 77.69 104 ALA A CA 1
ATOM 780 C C . ALA A 1 104 ? 22.852 -11.267 -5.866 1.00 77.69 104 ALA A C 1
ATOM 782 O O . ALA A 1 104 ? 22.964 -11.872 -4.801 1.00 77.69 104 ALA A O 1
ATOM 783 N N . GLY A 1 105 ? 23.084 -9.955 -5.965 1.00 76.38 105 GLY A N 1
ATOM 784 C CA . GLY A 1 105 ? 23.502 -9.108 -4.847 1.00 76.38 105 GLY A CA 1
ATOM 785 C C . GLY A 1 105 ? 22.494 -9.103 -3.697 1.00 76.38 105 GLY A C 1
ATOM 786 O O . GLY A 1 105 ? 22.876 -9.329 -2.552 1.00 76.38 105 GLY A O 1
ATOM 787 N N . LEU A 1 106 ? 21.201 -8.935 -3.990 1.00 71.38 106 LEU A N 1
ATOM 788 C CA . LEU A 1 106 ? 20.128 -9.004 -2.990 1.00 71.38 106 LEU A CA 1
ATOM 789 C C . LEU A 1 106 ? 20.033 -10.388 -2.336 1.00 71.38 106 LEU A C 1
ATOM 791 O O . LEU A 1 106 ? 19.841 -10.481 -1.127 1.00 71.38 106 LEU A O 1
ATOM 795 N N . THR A 1 107 ? 20.216 -11.461 -3.109 1.00 72.12 107 THR A N 1
ATOM 796 C CA . THR A 1 107 ? 20.218 -12.836 -2.582 1.00 72.12 107 THR A CA 1
ATOM 797 C C . THR A 1 107 ? 21.386 -13.058 -1.619 1.00 72.12 107 THR A C 1
ATOM 799 O O . THR A 1 107 ? 21.199 -13.608 -0.535 1.00 72.12 107 THR A O 1
ATOM 802 N N . LEU A 1 108 ? 22.583 -12.590 -1.984 1.00 82.31 108 LEU A N 1
ATOM 803 C CA . LEU A 1 108 ? 23.771 -12.673 -1.132 1.00 82.31 108 LEU A CA 1
ATOM 804 C C . LEU A 1 108 ? 23.628 -11.815 0.130 1.00 82.31 108 LEU A C 1
ATOM 806 O O . LEU A 1 108 ? 23.984 -12.270 1.216 1.00 82.31 108 LEU A O 1
ATOM 810 N N . LEU A 1 109 ? 23.065 -10.609 0.011 1.00 76.00 109 LEU A N 1
ATOM 811 C CA . LEU A 1 109 ? 22.765 -9.744 1.154 1.00 76.00 109 LEU A CA 1
ATOM 812 C C . LEU A 1 109 ? 21.769 -10.400 2.108 1.00 76.00 109 LEU A C 1
ATOM 814 O O . LEU A 1 109 ? 22.007 -10.412 3.312 1.00 76.00 109 LEU A O 1
ATOM 818 N N . HIS A 1 110 ? 20.692 -10.987 1.586 1.00 73.06 110 HIS A N 1
ATOM 819 C CA . HIS A 1 110 ? 19.711 -11.700 2.399 1.00 73.06 110 HIS A CA 1
ATOM 820 C C . HIS A 1 110 ? 20.349 -12.886 3.136 1.00 73.06 110 HIS A C 1
ATOM 822 O O . HIS A 1 110 ? 20.181 -13.027 4.345 1.00 73.06 110 HIS A O 1
ATOM 828 N N . GLN A 1 111 ? 21.170 -13.680 2.440 1.00 81.38 111 GLN A N 1
ATOM 829 C CA . GLN A 1 111 ? 21.915 -14.782 3.051 1.00 81.38 111 GLN A CA 1
ATOM 830 C C . GLN A 1 111 ? 22.874 -14.292 4.147 1.00 81.38 111 GLN A C 1
ATOM 832 O O . GLN A 1 111 ? 23.014 -14.938 5.186 1.00 81.38 111 GLN A O 1
ATOM 837 N N . GLN A 1 112 ? 23.537 -13.152 3.938 1.00 82.81 112 GLN A N 1
ATOM 838 C CA . GLN A 1 112 ? 24.414 -12.549 4.936 1.00 82.81 112 GLN A CA 1
ATOM 839 C C . GLN A 1 112 ? 23.627 -12.039 6.148 1.00 82.81 112 GLN A C 1
ATOM 841 O O . GLN A 1 112 ? 24.059 -12.272 7.272 1.00 82.81 112 GLN A O 1
ATOM 846 N N . GLN A 1 113 ? 22.482 -11.384 5.947 1.00 78.56 113 GLN A N 1
ATOM 847 C CA . GLN A 1 113 ? 21.606 -10.930 7.031 1.00 78.56 113 GLN A CA 1
ATOM 848 C C . GLN A 1 113 ? 21.096 -12.101 7.873 1.00 78.56 113 GLN A C 1
ATOM 850 O O . GLN A 1 113 ? 21.148 -12.031 9.097 1.00 78.56 113 GLN A O 1
ATOM 855 N N . ASP A 1 114 ? 20.671 -13.194 7.237 1.00 77.19 114 ASP A N 1
ATOM 856 C CA . ASP A 1 114 ? 20.266 -14.412 7.942 1.00 77.19 114 ASP A CA 1
ATOM 857 C C . ASP A 1 114 ? 21.433 -15.036 8.716 1.00 77.19 114 ASP A C 1
ATOM 859 O O . ASP A 1 114 ? 21.257 -15.487 9.846 1.00 77.19 114 ASP A O 1
ATOM 863 N N . ASN A 1 115 ? 22.639 -15.037 8.142 1.00 80.19 115 ASN A N 1
ATOM 864 C CA . ASN A 1 115 ? 23.829 -15.534 8.826 1.00 80.19 115 ASN A CA 1
ATOM 865 C C . ASN A 1 115 ? 24.199 -14.658 10.035 1.00 80.19 115 ASN A C 1
ATOM 867 O O . ASN A 1 115 ? 24.478 -15.191 11.104 1.00 80.19 115 ASN A O 1
ATOM 871 N N . ILE A 1 116 ? 24.140 -13.329 9.898 1.00 79.38 116 ILE A N 1
ATOM 872 C CA . ILE A 1 116 ? 24.341 -12.389 11.009 1.00 79.38 116 ILE A CA 1
ATOM 873 C C . ILE A 1 116 ? 23.282 -12.629 12.086 1.00 79.38 116 ILE A C 1
ATOM 875 O O . ILE A 1 116 ? 23.653 -12.834 13.233 1.00 79.38 116 ILE A O 1
ATOM 879 N N . ARG A 1 117 ? 21.992 -12.713 11.728 1.00 73.69 117 ARG A N 1
ATOM 880 C CA . ARG A 1 117 ? 20.903 -12.984 12.682 1.00 73.69 117 ARG A CA 1
ATOM 881 C C . ARG A 1 117 ? 21.091 -14.312 13.419 1.00 73.69 117 ARG A C 1
ATOM 883 O O . ARG A 1 117 ? 20.800 -14.391 14.602 1.00 73.69 117 ARG A O 1
ATOM 890 N N . ASN A 1 118 ? 21.568 -15.346 12.729 1.00 72.75 118 ASN A N 1
ATOM 891 C CA . ASN A 1 118 ? 21.824 -16.656 13.333 1.00 72.75 118 ASN A CA 1
ATOM 892 C C . ASN A 1 118 ? 23.129 -16.701 14.149 1.00 72.75 118 ASN A C 1
ATOM 894 O O . ASN A 1 118 ? 23.270 -17.573 15.003 1.00 72.75 118 ASN A O 1
ATOM 898 N N . SER A 1 119 ? 24.086 -15.811 13.867 1.00 70.31 119 SER A N 1
ATOM 899 C CA . SER A 1 119 ? 25.380 -15.722 14.562 1.00 70.31 119 SER A CA 1
ATOM 900 C C . SER A 1 119 ? 25.365 -14.743 15.737 1.00 70.31 119 SER A C 1
ATOM 902 O O . SER A 1 119 ? 26.245 -14.805 16.592 1.00 70.31 119 SER A O 1
ATOM 904 N N . GLN A 1 120 ? 24.400 -13.825 15.772 1.00 58.75 120 GLN A N 1
ATOM 905 C CA . GLN A 1 120 ? 24.180 -12.911 16.882 1.00 58.75 120 GLN A CA 1
ATOM 906 C C . GLN A 1 120 ? 23.512 -13.715 18.008 1.00 58.75 120 GLN A C 1
ATOM 908 O O . GLN A 1 120 ? 22.312 -13.984 17.967 1.00 58.75 120 GLN A O 1
ATOM 913 N N . GLU A 1 121 ? 24.304 -14.147 19.000 1.00 56.91 121 GLU A N 1
ATOM 914 C CA . GLU A 1 121 ? 23.757 -14.456 20.329 1.00 56.91 121 GLU A CA 1
ATOM 915 C C . GLU A 1 121 ? 22.897 -13.260 20.765 1.00 56.91 121 GLU A C 1
ATOM 917 O O . GLU A 1 121 ? 23.256 -12.128 20.422 1.00 56.91 121 GLU A O 1
ATOM 922 N N . PRO A 1 122 ? 21.745 -13.480 21.433 1.00 49.88 122 PRO A N 1
ATOM 923 C CA . PRO A 1 122 ? 20.830 -12.396 21.763 1.00 49.88 122 PRO A CA 1
ATOM 924 C C . PRO A 1 122 ? 21.631 -11.306 22.463 1.00 49.88 122 PRO A C 1
ATOM 926 O O . PRO A 1 122 ? 22.230 -11.580 23.504 1.00 49.88 122 PRO A O 1
ATOM 929 N N . ASP A 1 123 ? 21.687 -10.113 21.855 1.00 44.75 123 ASP A N 1
ATOM 930 C CA . ASP A 1 123 ? 22.308 -8.953 22.484 1.00 44.75 123 ASP A CA 1
ATOM 931 C C . ASP A 1 123 ? 21.802 -8.922 23.926 1.00 44.75 123 ASP A C 1
ATOM 933 O O . ASP A 1 123 ? 20.592 -9.042 24.153 1.00 44.75 123 ASP A O 1
ATOM 937 N N . GLU A 1 124 ? 22.717 -8.815 24.896 1.00 44.97 124 GLU A N 1
ATOM 938 C CA . GLU A 1 124 ? 22.371 -8.415 26.256 1.00 44.97 124 GLU A CA 1
ATOM 939 C C . GLU A 1 124 ? 21.728 -7.030 26.143 1.00 44.97 124 GLU A C 1
ATOM 941 O O . GLU A 1 124 ? 22.355 -5.984 26.312 1.00 44.97 124 GLU A O 1
ATOM 946 N N . VAL A 1 125 ? 20.435 -7.019 25.817 1.00 43.81 125 VAL A N 1
ATOM 947 C CA . VAL A 1 125 ? 19.542 -5.922 26.103 1.00 43.81 125 VAL A CA 1
ATOM 948 C C . VAL A 1 125 ? 19.750 -5.713 27.585 1.00 43.81 125 VAL A C 1
ATOM 950 O O . VAL A 1 125 ? 19.502 -6.623 28.378 1.00 43.81 125 VAL A O 1
ATOM 953 N N . ILE A 1 126 ? 20.277 -4.546 27.950 1.00 43.59 126 ILE A N 1
ATOM 954 C CA . ILE A 1 126 ? 20.337 -4.082 29.329 1.00 43.59 126 ILE A CA 1
ATOM 955 C C . ILE A 1 126 ? 18.888 -4.097 29.818 1.00 43.59 126 ILE A C 1
ATOM 957 O O . ILE A 1 126 ? 18.125 -3.152 29.627 1.00 43.59 126 ILE A O 1
ATOM 961 N N . SER A 1 127 ? 18.482 -5.244 30.357 1.00 35.88 127 SER A N 1
ATOM 962 C CA . SER A 1 127 ? 17.144 -5.487 30.837 1.00 35.88 127 SER A CA 1
ATOM 963 C C . SER A 1 127 ? 17.049 -4.682 32.110 1.00 35.88 127 SER A C 1
ATOM 965 O O . SER A 1 127 ? 17.615 -5.033 33.148 1.00 35.88 127 SER A O 1
ATOM 967 N N . HIS A 1 128 ? 16.317 -3.579 32.038 1.00 43.84 128 HIS A N 1
ATOM 968 C CA . HIS A 1 128 ? 15.689 -3.064 33.234 1.00 43.84 128 HIS A CA 1
ATOM 969 C C . HIS A 1 128 ? 14.943 -4.234 33.912 1.00 43.84 128 HIS A C 1
ATOM 971 O O . HIS A 1 128 ? 14.322 -5.055 33.241 1.00 43.84 128 HIS A O 1
ATOM 977 N N . SER A 1 129 ? 15.158 -4.336 35.228 1.00 39.50 129 SER A N 1
ATOM 978 C CA . SER A 1 129 ? 14.690 -5.326 36.214 1.00 39.50 129 SER A CA 1
ATOM 979 C C . SER A 1 129 ? 13.589 -6.316 35.768 1.00 39.50 129 SER A C 1
ATOM 981 O O . SER A 1 129 ? 12.566 -5.875 35.249 1.00 39.50 129 SER A O 1
ATOM 983 N N . PRO A 1 130 ? 13.708 -7.627 36.075 1.00 48.47 130 PRO A N 1
ATOM 984 C CA . PRO A 1 130 ? 12.765 -8.649 35.618 1.00 48.47 130 PRO A CA 1
ATOM 985 C C . PRO A 1 130 ? 11.360 -8.421 36.198 1.00 48.47 130 PRO A C 1
ATOM 987 O O . PRO A 1 130 ? 11.134 -8.569 37.401 1.00 48.47 130 PRO A O 1
ATOM 990 N N . GLY A 1 131 ? 10.421 -8.050 35.326 1.00 50.66 131 GLY A N 1
ATOM 991 C CA . GLY A 1 131 ? 8.978 -8.193 35.538 1.00 50.66 131 GLY A CA 1
ATOM 992 C C . GLY A 1 131 ? 8.491 -9.592 35.111 1.00 50.66 131 GLY A C 1
ATOM 993 O O . GLY A 1 131 ? 9.259 -10.332 34.503 1.00 50.66 131 GLY A O 1
ATOM 994 N N . PRO A 1 132 ? 7.257 -9.999 35.463 1.00 51.50 132 PRO A N 1
ATOM 995 C CA . PRO A 1 132 ? 6.799 -11.395 35.424 1.00 51.50 132 PRO A CA 1
ATOM 996 C C . PRO A 1 132 ? 6.419 -11.865 33.989 1.00 51.50 132 PRO A C 1
ATOM 998 O O . PRO A 1 132 ? 6.577 -11.107 33.040 1.00 51.50 132 PRO A O 1
ATOM 1001 N N . PRO A 1 133 ? 5.962 -13.124 33.813 1.00 51.81 133 PRO A N 1
ATOM 1002 C CA . PRO A 1 133 ? 6.509 -14.092 32.852 1.00 51.81 133 PRO A CA 1
ATOM 1003 C C . PRO A 1 133 ? 6.329 -13.725 31.359 1.00 51.81 133 PRO A C 1
ATOM 1005 O O . PRO A 1 133 ? 5.216 -13.545 30.874 1.00 51.81 133 PRO A O 1
ATOM 1008 N N . GLN A 1 134 ? 7.442 -13.740 30.623 1.00 60.72 134 GLN A N 1
ATOM 1009 C CA . GLN A 1 134 ? 7.587 -13.324 29.219 1.00 60.72 134 GLN A CA 1
ATOM 1010 C C . GLN A 1 134 ? 6.880 -14.241 28.190 1.00 60.72 134 GLN A C 1
ATOM 1012 O O . GLN A 1 134 ? 6.586 -13.808 27.081 1.00 60.72 134 GLN A O 1
ATOM 1017 N N . GLU A 1 135 ? 6.571 -15.498 28.538 1.00 59.56 135 GLU A N 1
ATOM 1018 C CA . GLU A 1 135 ? 5.929 -16.453 27.610 1.00 59.56 135 GLU A CA 1
ATOM 1019 C C . GLU A 1 135 ? 4.444 -16.143 27.354 1.00 59.56 135 GLU A C 1
ATOM 1021 O O . GLU A 1 135 ? 3.991 -16.184 26.214 1.00 59.56 135 GLU A O 1
ATOM 1026 N N . ALA A 1 136 ? 3.690 -15.766 28.395 1.00 61.53 136 ALA A N 1
ATOM 1027 C CA . ALA A 1 136 ? 2.279 -15.391 28.248 1.00 61.53 136 ALA A CA 1
ATOM 1028 C C . ALA A 1 136 ? 2.106 -14.062 27.487 1.00 61.53 136 ALA A C 1
ATOM 1030 O O . ALA A 1 136 ? 1.086 -13.840 26.830 1.00 61.53 136 ALA A O 1
ATOM 1031 N N . ASP A 1 137 ? 3.114 -13.193 27.578 1.00 77.69 137 ASP A N 1
ATOM 1032 C CA . ASP A 1 137 ? 3.197 -11.933 26.843 1.00 77.69 137 ASP A CA 1
ATOM 1033 C C . ASP A 1 137 ? 3.450 -12.199 25.349 1.00 77.69 137 ASP A C 1
ATOM 1035 O O . ASP A 1 137 ? 2.708 -11.715 24.497 1.00 77.69 137 ASP A O 1
ATOM 1039 N N . LEU A 1 138 ? 4.391 -13.096 25.026 1.00 83.38 138 LEU A N 1
ATOM 1040 C CA . LEU A 1 138 ? 4.696 -13.480 23.644 1.00 83.38 138 LEU A CA 1
ATOM 1041 C C . LEU A 1 138 ? 3.513 -14.146 22.925 1.00 83.38 138 LEU A C 1
ATOM 1043 O O . LEU A 1 138 ? 3.232 -13.810 21.775 1.00 83.38 138 LEU A O 1
ATOM 1047 N N . ASP A 1 139 ? 2.801 -15.065 23.581 1.00 85.00 139 ASP A N 1
ATOM 1048 C CA . ASP A 1 139 ? 1.618 -15.710 22.993 1.00 85.00 139 ASP A CA 1
ATOM 1049 C C . ASP A 1 139 ? 0.497 -14.696 22.712 1.00 85.00 139 ASP A C 1
ATOM 1051 O O . ASP A 1 139 ? -0.205 -14.784 21.697 1.00 85.00 139 ASP A O 1
ATOM 1055 N N . THR A 1 140 ? 0.344 -13.705 23.594 1.00 87.56 140 THR A N 1
ATOM 1056 C CA . THR A 1 140 ? -0.631 -12.620 23.431 1.00 87.56 140 THR A CA 1
ATOM 1057 C C . THR A 1 140 ? -0.251 -11.712 22.263 1.00 87.56 140 THR A C 1
ATOM 1059 O O . THR A 1 140 ? -1.103 -11.400 21.426 1.00 87.56 140 THR A O 1
ATOM 1062 N N . GLU A 1 141 ? 1.025 -11.346 22.155 1.00 85.94 141 GLU A N 1
ATOM 1063 C CA . GLU A 1 141 ? 1.556 -10.556 21.045 1.00 85.94 141 GLU A CA 1
ATOM 1064 C C . GLU A 1 141 ? 1.436 -11.293 19.710 1.00 85.94 141 GLU A C 1
ATOM 1066 O O . GLU A 1 141 ? 0.970 -10.726 18.720 1.00 85.94 141 GLU A O 1
ATOM 1071 N N . LEU A 1 142 ? 1.739 -12.591 19.677 1.00 88.62 142 LEU A N 1
ATOM 1072 C CA . LEU A 1 142 ? 1.576 -13.412 18.481 1.00 88.62 142 LEU A CA 1
ATOM 1073 C C . LEU A 1 142 ? 0.105 -13.504 18.053 1.00 88.62 142 LEU A C 1
ATOM 1075 O O . LEU A 1 142 ? -0.206 -13.423 16.860 1.00 88.62 142 LEU A O 1
ATOM 1079 N N . ALA A 1 143 ? -0.817 -13.627 19.012 1.00 89.12 143 ALA A N 1
ATOM 1080 C CA . ALA A 1 143 ? -2.248 -13.603 18.737 1.00 89.12 143 ALA A CA 1
ATOM 1081 C C . ALA A 1 143 ? -2.710 -12.235 18.199 1.00 89.12 143 ALA A C 1
ATOM 1083 O O . ALA A 1 143 ? -3.511 -12.192 17.261 1.00 89.12 143 ALA A O 1
ATOM 1084 N N . ASN A 1 144 ? -2.189 -11.127 18.740 1.00 89.19 144 ASN A N 1
ATOM 1085 C CA . ASN A 1 144 ? -2.445 -9.773 18.236 1.00 89.19 144 ASN A CA 1
ATOM 1086 C C . ASN A 1 144 ? -1.903 -9.593 16.810 1.00 89.19 144 ASN A C 1
ATOM 1088 O O . ASN A 1 144 ? -2.632 -9.121 15.935 1.00 89.19 144 ASN A O 1
ATOM 1092 N N . CYS A 1 145 ? -0.676 -10.047 16.547 1.00 88.56 145 CYS A N 1
ATOM 1093 C CA . CYS A 1 145 ? -0.061 -10.036 15.222 1.00 88.56 145 CYS A CA 1
ATOM 1094 C C . CYS A 1 145 ? -0.909 -10.816 14.219 1.00 88.56 145 CYS A C 1
ATOM 1096 O O . CYS A 1 145 ? -1.265 -10.293 13.167 1.00 88.56 145 CYS A O 1
ATOM 1098 N N . HIS A 1 146 ? -1.287 -12.054 14.550 1.00 89.12 146 HIS A N 1
ATOM 1099 C CA . HIS A 1 146 ? -2.132 -12.878 13.689 1.00 89.12 146 HIS A CA 1
ATOM 1100 C C . HIS A 1 146 ? -3.485 -12.210 13.401 1.00 89.12 146 HIS A C 1
ATOM 1102 O O . HIS A 1 146 ? -3.966 -12.261 12.268 1.00 89.12 146 HIS A O 1
ATOM 1108 N N . HIS A 1 147 ? -4.081 -11.561 14.403 1.00 93.69 147 HIS A N 1
ATOM 1109 C CA . HIS A 1 147 ? -5.343 -10.839 14.268 1.00 93.69 147 HIS A CA 1
ATOM 1110 C C . HIS A 1 147 ? -5.228 -9.639 13.315 1.00 93.69 147 HIS A C 1
ATOM 1112 O O . HIS A 1 147 ? -5.946 -9.579 12.318 1.00 93.69 147 HIS A O 1
ATOM 1118 N N . TYR A 1 148 ? -4.284 -8.721 13.544 1.00 93.75 148 TYR A N 1
ATOM 1119 C CA . TYR A 1 148 ? -4.128 -7.531 12.697 1.00 93.75 148 TYR A CA 1
ATOM 1120 C C . TYR A 1 148 ? -3.546 -7.841 11.310 1.00 93.75 148 TYR A C 1
ATOM 1122 O O . TYR A 1 148 ? -3.881 -7.167 10.332 1.00 93.75 148 TYR A O 1
ATOM 1130 N N . MET A 1 149 ? -2.775 -8.924 11.172 1.00 92.62 149 MET A N 1
ATOM 1131 C CA . MET A 1 149 ? -2.272 -9.395 9.878 1.00 92.62 149 MET A CA 1
ATOM 1132 C C . MET A 1 149 ? -3.407 -9.759 8.908 1.00 92.62 149 MET A C 1
ATOM 1134 O O . MET A 1 149 ? -3.231 -9.670 7.692 1.00 92.62 149 MET A O 1
ATOM 1138 N N . GLN A 1 150 ? -4.590 -10.135 9.405 1.00 93.94 150 GLN A N 1
ATOM 1139 C CA . GLN A 1 150 ? -5.761 -10.369 8.553 1.00 93.94 150 GLN A CA 1
ATOM 1140 C C . GLN A 1 150 ? -6.246 -9.077 7.892 1.00 93.94 150 GLN A C 1
ATOM 1142 O O . GLN A 1 150 ? -6.553 -9.082 6.701 1.00 93.94 150 GLN A O 1
ATOM 1147 N N . PHE A 1 151 ? -6.251 -7.960 8.623 1.00 95.06 151 PHE A N 1
ATOM 1148 C CA . PHE A 1 151 ? -6.599 -6.648 8.075 1.00 95.06 151 PHE A CA 1
ATOM 1149 C C . PHE A 1 151 ? -5.549 -6.164 7.072 1.00 95.06 151 PHE A C 1
ATOM 1151 O O . PHE A 1 151 ? -5.907 -5.727 5.978 1.00 95.06 151 PHE A O 1
ATOM 1158 N N . ALA A 1 152 ? -4.260 -6.325 7.395 1.00 92.81 152 ALA A N 1
ATOM 1159 C CA . ALA A 1 152 ? -3.170 -6.018 6.470 1.00 92.81 152 ALA A CA 1
ATOM 1160 C C . ALA A 1 152 ? -3.277 -6.843 5.175 1.00 92.81 152 ALA A C 1
ATOM 1162 O O . ALA A 1 152 ? -3.193 -6.302 4.075 1.00 92.81 152 ALA A O 1
ATOM 1163 N N . ALA A 1 153 ? -3.547 -8.148 5.283 1.00 91.44 153 ALA A N 1
ATOM 1164 C CA . ALA A 1 153 ? -3.774 -9.012 4.128 1.00 91.44 153 ALA A CA 1
ATOM 1165 C C . ALA A 1 153 ? -5.023 -8.605 3.326 1.00 91.44 153 ALA A C 1
ATOM 1167 O O . ALA A 1 153 ? -5.010 -8.662 2.099 1.00 91.44 153 ALA A O 1
ATOM 1168 N N . ALA A 1 154 ? -6.095 -8.176 3.995 1.00 92.56 154 ALA A N 1
ATOM 1169 C CA . ALA A 1 154 ? -7.322 -7.743 3.337 1.00 92.56 154 ALA A CA 1
ATOM 1170 C C . ALA A 1 154 ? -7.126 -6.473 2.491 1.00 92.56 154 ALA A C 1
ATOM 1172 O O . ALA A 1 154 ? -7.752 -6.357 1.439 1.00 92.56 154 ALA A O 1
ATOM 1173 N N . ALA A 1 155 ? -6.220 -5.567 2.879 1.00 91.69 155 ALA A N 1
ATOM 1174 C CA . ALA A 1 155 ? -5.906 -4.358 2.109 1.00 91.69 155 ALA A CA 1
ATOM 1175 C C . ALA A 1 155 ? -5.363 -4.657 0.694 1.00 91.69 155 ALA A C 1
ATOM 1177 O O . ALA A 1 155 ? -5.525 -3.853 -0.222 1.00 91.69 155 ALA A O 1
ATOM 1178 N N . TYR A 1 156 ? -4.788 -5.845 0.477 1.00 87.25 156 TYR A N 1
ATOM 1179 C CA . TYR A 1 156 ? -4.378 -6.314 -0.850 1.00 87.25 156 TYR A CA 1
ATOM 1180 C C . TYR A 1 156 ? -5.556 -6.778 -1.726 1.00 87.25 156 TYR A C 1
ATOM 1182 O O . TYR A 1 156 ? -5.429 -6.861 -2.945 1.00 87.25 156 TYR A O 1
ATOM 1190 N N . GLY A 1 157 ? -6.723 -7.061 -1.144 1.00 87.25 157 GLY A N 1
ATOM 1191 C CA . GLY A 1 157 ? -7.924 -7.459 -1.873 1.00 87.25 157 GLY A CA 1
ATOM 1192 C C . GLY A 1 157 ? -7.817 -8.817 -2.580 1.00 87.25 157 GLY A C 1
ATOM 1193 O O . GLY A 1 157 ? -7.138 -9.749 -2.133 1.00 87.25 157 GLY A O 1
ATOM 1194 N N . TRP A 1 158 ? -8.533 -8.952 -3.701 1.00 85.06 158 TRP A N 1
ATOM 1195 C CA . TRP A 1 158 ? -8.754 -10.254 -4.331 1.00 85.06 158 TRP A CA 1
ATOM 1196 C C . TRP A 1 158 ? -7.501 -10.933 -4.908 1.00 85.06 158 TRP A C 1
ATOM 1198 O O . TRP A 1 158 ? -7.473 -12.166 -4.849 1.00 85.06 158 TRP A O 1
ATOM 1208 N N . PRO A 1 159 ? -6.466 -10.230 -5.427 1.00 83.31 159 PRO A N 1
ATOM 1209 C CA . PRO A 1 159 ? -5.283 -10.902 -5.961 1.00 83.31 159 PRO A CA 1
ATOM 1210 C C . PRO A 1 159 ? -4.576 -11.746 -4.896 1.00 83.31 159 PRO A C 1
ATOM 1212 O O . PRO A 1 159 ? -4.314 -12.930 -5.120 1.00 83.31 159 PRO A O 1
ATOM 1215 N N . LEU A 1 160 ? -4.359 -11.186 -3.697 1.00 84.69 160 LEU A N 1
ATOM 1216 C CA . LEU A 1 160 ? -3.762 -11.928 -2.585 1.00 84.69 160 LEU A CA 1
ATOM 1217 C C . LEU A 1 160 ? -4.696 -13.035 -2.077 1.00 84.69 160 LEU A C 1
ATOM 1219 O O . LEU A 1 160 ? -4.237 -14.133 -1.752 1.00 84.69 160 LEU A O 1
ATOM 1223 N N . TYR A 1 161 ? -6.009 -12.789 -2.043 1.00 85.56 161 TYR A N 1
ATOM 1224 C CA . TYR A 1 161 ? -6.982 -13.805 -1.638 1.00 85.56 161 TYR A CA 1
ATOM 1225 C C . TYR A 1 161 ? -6.970 -15.029 -2.561 1.00 85.56 161 TYR A C 1
ATOM 1227 O O . TYR A 1 161 ? -6.965 -16.162 -2.076 1.00 85.56 161 TYR A O 1
ATOM 1235 N N . VAL A 1 162 ? -6.938 -14.821 -3.881 1.00 82.94 162 VAL A N 1
ATOM 1236 C CA . VAL A 1 162 ? -6.859 -15.901 -4.876 1.00 82.94 162 VAL A CA 1
ATOM 1237 C C . VAL A 1 162 ? -5.509 -16.605 -4.806 1.00 82.94 162 VAL A C 1
ATOM 1239 O O . VAL A 1 162 ? -5.489 -17.833 -4.824 1.00 82.94 162 VAL A O 1
ATOM 1242 N N . TYR A 1 163 ? -4.406 -15.868 -4.635 1.00 81.12 163 TYR A N 1
ATOM 1243 C CA . TYR A 1 163 ? -3.081 -16.457 -4.412 1.00 81.12 163 TYR A CA 1
ATOM 1244 C C . TYR A 1 163 ? -3.071 -17.408 -3.202 1.00 81.12 163 TYR A C 1
ATOM 1246 O O . TYR A 1 163 ? -2.543 -18.515 -3.285 1.00 81.12 163 TYR A O 1
ATOM 1254 N N . ARG A 1 164 ? -3.727 -17.023 -2.099 1.00 80.94 164 ARG A N 1
ATOM 1255 C CA . ARG A 1 164 ? 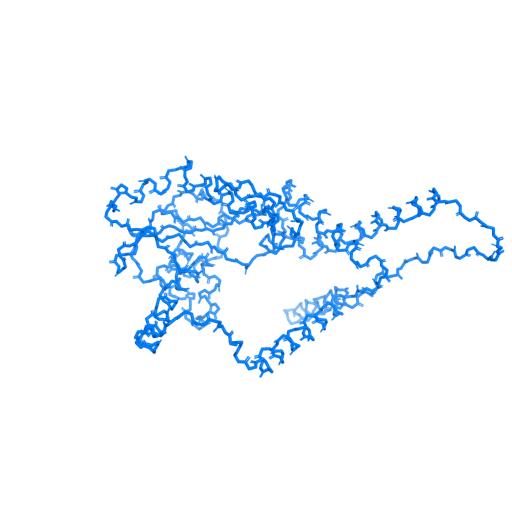-3.878 -17.867 -0.900 1.00 80.94 164 ARG A CA 1
ATOM 1256 C C . ARG A 1 164 ? -4.917 -18.988 -1.057 1.00 80.94 164 ARG A C 1
ATOM 1258 O O . ARG A 1 164 ? -4.888 -19.950 -0.296 1.00 80.94 164 ARG A O 1
ATOM 1265 N N . ASN A 1 165 ? -5.829 -18.890 -2.027 1.00 80.25 165 ASN A N 1
ATOM 1266 C CA . ASN A 1 165 ? -6.919 -19.843 -2.266 1.00 80.25 165 ASN A CA 1
ATOM 1267 C C . ASN A 1 165 ? -6.983 -20.277 -3.746 1.00 80.25 165 ASN A C 1
ATOM 1269 O O . ASN A 1 165 ? -8.019 -20.085 -4.392 1.00 80.25 165 ASN A O 1
ATOM 1273 N N . PRO A 1 166 ? -5.933 -20.904 -4.303 1.00 76.25 166 PRO A N 1
ATOM 1274 C CA . PRO A 1 166 ? -5.781 -21.069 -5.754 1.00 76.25 166 PRO A CA 1
ATOM 1275 C C . PRO A 1 166 ? -6.903 -21.889 -6.408 1.00 76.25 166 PRO A C 1
ATOM 1277 O O . PRO A 1 166 ? -7.265 -21.646 -7.554 1.00 76.25 166 PRO A O 1
ATOM 1280 N N . PHE A 1 167 ? -7.497 -22.834 -5.674 1.00 78.81 167 PHE A N 1
ATOM 1281 C CA . PHE A 1 167 ? -8.521 -23.737 -6.212 1.00 78.81 167 PHE A CA 1
ATOM 1282 C C . PHE A 1 167 ? -9.963 -23.249 -6.026 1.00 78.81 167 PHE A C 1
ATOM 1284 O O . PHE A 1 167 ? -10.856 -23.720 -6.722 1.00 78.81 167 PHE A O 1
ATOM 1291 N N . THR A 1 168 ? -10.222 -22.346 -5.073 1.00 79.75 168 THR A N 1
ATOM 1292 C CA . THR A 1 168 ? -11.601 -21.955 -4.700 1.00 79.75 168 THR A CA 1
ATOM 1293 C C . THR A 1 168 ? -11.819 -20.450 -4.599 1.00 79.75 168 THR A C 1
ATOM 1295 O O . THR A 1 168 ? -12.962 -20.017 -4.475 1.00 79.75 168 THR A O 1
ATOM 1298 N N . GLY A 1 169 ? -10.756 -19.644 -4.671 1.00 78.12 169 GLY A N 1
ATOM 1299 C CA . GLY A 1 169 ? -10.794 -18.215 -4.378 1.00 78.12 169 GLY A CA 1
ATOM 1300 C C . GLY A 1 169 ? -11.791 -17.466 -5.254 1.00 78.12 169 GLY A C 1
ATOM 1301 O O . GLY A 1 169 ? -12.699 -16.828 -4.732 1.00 78.12 169 GLY A O 1
ATOM 1302 N N . LEU A 1 170 ? -11.694 -17.646 -6.575 1.00 75.88 170 LEU A N 1
ATOM 1303 C CA . LEU A 1 170 ? -12.595 -17.023 -7.555 1.00 75.88 170 LEU A CA 1
ATOM 1304 C C . LEU A 1 170 ? -14.056 -17.477 -7.411 1.00 75.88 170 LEU A C 1
ATOM 1306 O O . LEU A 1 170 ? -14.970 -16.706 -7.685 1.00 75.88 170 LEU A O 1
ATOM 1310 N N . CYS A 1 171 ? -14.292 -18.711 -6.955 1.00 74.00 171 CYS A N 1
ATOM 1311 C CA . CYS A 1 171 ? -15.647 -19.219 -6.727 1.00 74.00 171 CYS A CA 1
ATOM 1312 C C . CYS A 1 171 ? -16.289 -18.597 -5.478 1.00 74.00 171 CYS A C 1
ATOM 1314 O O . CYS A 1 171 ? -17.501 -18.410 -5.448 1.00 74.00 171 CYS A O 1
ATOM 1316 N N . LYS A 1 172 ? -15.487 -18.281 -4.453 1.00 77.06 172 LYS A N 1
ATOM 1317 C CA . LYS A 1 172 ? -15.964 -17.720 -3.180 1.00 77.06 172 LYS A CA 1
ATOM 1318 C C . LYS A 1 172 ? -16.275 -16.224 -3.263 1.00 77.06 172 LYS A C 1
ATOM 1320 O O . LYS A 1 172 ? -17.222 -15.779 -2.634 1.00 77.06 172 LYS A O 1
ATOM 1325 N N . ILE A 1 173 ? -15.526 -15.465 -4.064 1.00 76.50 173 ILE A N 1
ATOM 1326 C CA . ILE A 1 173 ? -15.651 -13.994 -4.146 1.00 76.50 173 ILE A CA 1
ATOM 1327 C C . ILE A 1 173 ? -16.566 -13.492 -5.279 1.00 76.50 173 ILE A C 1
ATOM 1329 O O . ILE A 1 173 ? -16.680 -12.286 -5.476 1.00 76.50 173 ILE A O 1
ATOM 1333 N N . GLY A 1 174 ? -17.228 -14.400 -6.005 1.00 63.66 174 GLY A N 1
ATOM 1334 C CA . GLY A 1 174 ? -18.073 -14.081 -7.161 1.00 63.66 174 GLY A CA 1
ATOM 1335 C C . GLY A 1 174 ? -17.256 -13.957 -8.453 1.00 63.66 174 GLY A C 1
ATOM 1336 O O . GLY A 1 174 ? -16.325 -13.172 -8.545 1.00 63.66 174 GLY A O 1
ATOM 1337 N N . GLY A 1 175 ? -17.579 -14.755 -9.470 1.00 56.16 175 GLY A N 1
ATOM 1338 C CA . GLY A 1 175 ? -16.696 -15.027 -10.615 1.00 56.16 175 GLY A CA 1
ATOM 1339 C C . GLY A 1 175 ? -16.512 -13.936 -11.686 1.00 56.16 175 GLY A C 1
ATOM 1340 O O . GLY A 1 175 ? -16.067 -14.289 -12.773 1.00 56.16 175 GLY A O 1
ATOM 1341 N N . ASP A 1 176 ? -16.833 -12.657 -11.442 1.00 61.38 176 ASP A N 1
ATOM 1342 C CA . ASP A 1 176 ? -16.742 -11.579 -12.460 1.00 61.38 176 ASP A CA 1
ATOM 1343 C C . ASP A 1 176 ? -15.673 -10.509 -12.138 1.00 61.38 176 ASP A C 1
ATOM 1345 O O . ASP A 1 176 ? -15.864 -9.311 -12.341 1.00 61.38 176 ASP A O 1
ATOM 1349 N N . CYS A 1 177 ? -14.509 -10.931 -11.632 1.00 61.56 177 CYS A N 1
ATOM 1350 C CA . CYS A 1 177 ? -13.421 -10.030 -11.214 1.00 61.56 177 CYS A CA 1
ATOM 1351 C C . CYS A 1 177 ? -12.680 -9.331 -12.372 1.00 61.56 177 CYS A C 1
ATOM 1353 O O . CYS A 1 177 ? -11.790 -8.519 -12.129 1.00 61.56 177 CYS A O 1
ATOM 1355 N N . CYS A 1 178 ? -13.005 -9.652 -13.631 1.00 53.84 178 CYS A N 1
ATOM 1356 C CA . CYS A 1 178 ? -12.238 -9.236 -14.811 1.00 53.84 178 CYS A CA 1
ATOM 1357 C C . CYS A 1 178 ? -12.925 -8.168 -15.686 1.00 53.84 178 CYS A C 1
ATOM 1359 O O . CYS A 1 178 ? -12.332 -7.733 -16.676 1.00 53.84 178 CYS A O 1
ATOM 1361 N N . ARG A 1 179 ? -14.152 -7.716 -15.378 1.00 52.44 179 ARG A N 1
ATOM 1362 C CA . ARG A 1 179 ? -14.830 -6.684 -16.191 1.00 52.44 179 ARG A CA 1
ATOM 1363 C C . ARG A 1 179 ? -14.379 -5.274 -15.814 1.00 52.44 179 ARG A C 1
ATOM 1365 O O . ARG A 1 179 ? -14.871 -4.669 -14.867 1.00 52.44 179 ARG A O 1
ATOM 1372 N N . SER A 1 180 ? -13.476 -4.717 -16.619 1.00 44.31 180 SER A N 1
ATOM 1373 C CA . SER A 1 180 ? -13.023 -3.324 -16.530 1.00 44.31 180 SER A CA 1
ATOM 1374 C C . SER A 1 180 ? -14.138 -2.318 -16.824 1.00 44.31 180 SER A C 1
ATOM 1376 O O . SER A 1 180 ? -15.132 -2.593 -17.497 1.00 44.31 180 SER A O 1
ATOM 1378 N N . GLY A 1 181 ? -13.991 -1.136 -16.257 1.00 45.72 181 GLY A N 1
ATOM 1379 C CA . GLY A 1 181 ? -14.876 -0.002 -16.410 1.00 45.72 181 GLY A CA 1
ATOM 1380 C C . GLY A 1 181 ? -14.908 0.837 -15.143 1.00 45.72 181 GLY A C 1
ATOM 1381 O O . GLY A 1 181 ? -14.621 0.424 -14.021 1.00 45.72 181 GLY A O 1
ATOM 1382 N N . THR A 1 182 ? -15.150 2.093 -15.407 1.00 40.38 182 THR A N 1
ATOM 1383 C CA . THR A 1 182 ? -14.895 3.207 -14.525 1.00 40.38 182 THR A CA 1
ATOM 1384 C C . THR A 1 182 ? -16.044 3.339 -13.542 1.00 40.38 182 THR A C 1
ATOM 1386 O O . THR A 1 182 ? -17.163 3.627 -13.962 1.00 40.38 182 THR A O 1
ATOM 1389 N N . THR A 1 183 ? -15.789 3.138 -12.253 1.00 40.91 183 THR A N 1
ATOM 1390 C CA . THR A 1 183 ? -16.731 3.528 -11.198 1.00 40.91 183 THR A CA 1
ATOM 1391 C C . THR A 1 183 ? -16.002 4.216 -10.067 1.00 40.91 183 THR A C 1
ATOM 1393 O O . THR A 1 183 ? -14.901 3.813 -9.702 1.00 40.91 183 THR A O 1
ATOM 1396 N N . ASP A 1 184 ? -16.676 5.243 -9.568 1.00 40.78 184 ASP A N 1
ATOM 1397 C CA . ASP A 1 184 ? -16.314 6.125 -8.471 1.00 40.78 184 ASP A CA 1
ATOM 1398 C C . ASP A 1 184 ? -15.791 5.355 -7.252 1.00 40.78 184 ASP A C 1
ATOM 1400 O O . ASP A 1 184 ? -16.408 4.387 -6.801 1.00 40.78 184 ASP A O 1
ATOM 1404 N N . TYR A 1 185 ? -14.630 5.775 -6.754 1.00 49.53 185 TYR A N 1
ATOM 1405 C CA . TYR A 1 185 ? -13.791 5.021 -5.815 1.00 49.53 185 TYR A CA 1
ATOM 1406 C C . TYR A 1 185 ? -14.143 5.262 -4.340 1.00 49.53 185 TYR A C 1
ATOM 1408 O O . TYR A 1 185 ? -13.459 4.740 -3.466 1.00 49.53 185 TYR A O 1
ATOM 1416 N N . ASP A 1 186 ? -15.204 6.024 -4.064 1.00 48.12 186 ASP A N 1
ATOM 1417 C CA . ASP A 1 186 ? -15.464 6.591 -2.735 1.00 48.12 186 ASP A CA 1
ATOM 1418 C C . ASP A 1 186 ? -16.736 6.083 -2.039 1.00 48.12 186 ASP A C 1
ATOM 1420 O O . ASP A 1 186 ? -17.039 6.520 -0.929 1.00 48.12 186 ASP A O 1
ATOM 1424 N N . LEU A 1 187 ? -17.473 5.129 -2.622 1.00 46.53 187 LEU A N 1
ATOM 1425 C CA . LEU A 1 187 ? -18.615 4.510 -1.941 1.00 46.53 187 LEU A CA 1
ATOM 1426 C C . LEU A 1 187 ? -18.408 3.025 -1.651 1.00 46.53 187 LEU A C 1
ATOM 1428 O O . LEU A 1 187 ? -18.244 2.194 -2.548 1.00 46.53 187 LEU A O 1
ATOM 1432 N N . VAL A 1 188 ? -18.572 2.687 -0.372 1.00 49.53 188 VAL A N 1
ATOM 1433 C CA . VAL A 1 188 ? -18.960 1.347 0.067 1.00 49.53 188 VAL A CA 1
ATOM 1434 C C . VAL A 1 188 ? -20.271 1.002 -0.666 1.00 49.53 188 VAL A C 1
ATOM 1436 O O . VAL A 1 188 ? -21.309 1.598 -0.387 1.00 49.53 188 VAL A O 1
ATOM 1439 N N . GLY A 1 189 ? -20.212 0.103 -1.659 1.00 43.44 189 GLY A N 1
ATOM 1440 C CA . GLY A 1 189 ? -21.405 -0.408 -2.358 1.00 43.44 189 GLY A CA 1
ATOM 1441 C C . GLY A 1 189 ? -21.536 -0.167 -3.873 1.00 43.44 189 GLY A C 1
ATOM 1442 O O . GLY A 1 189 ? -22.629 -0.348 -4.399 1.00 43.44 189 GLY A O 1
ATOM 1443 N N . GLY A 1 190 ? -20.482 0.208 -4.607 1.00 40.62 190 GLY A N 1
ATOM 1444 C CA . GLY A 1 190 ? -20.509 0.217 -6.081 1.00 40.62 190 GLY A CA 1
ATOM 1445 C C . GLY A 1 190 ? -20.472 -1.188 -6.720 1.00 40.62 190 GLY A C 1
ATOM 1446 O O . GLY A 1 190 ? -19.769 -2.076 -6.243 1.00 40.62 190 GLY A O 1
ATOM 1447 N N . ASP A 1 191 ? -21.156 -1.380 -7.856 1.00 45.34 191 ASP A N 1
ATOM 1448 C CA . ASP A 1 191 ? -21.360 -2.672 -8.557 1.00 45.34 191 ASP A CA 1
ATOM 1449 C C . ASP A 1 191 ? -20.078 -3.463 -8.930 1.00 45.34 191 ASP A C 1
ATOM 1451 O O . ASP A 1 191 ? -20.142 -4.653 -9.249 1.00 45.34 191 ASP A O 1
ATOM 1455 N N . ARG A 1 192 ? -18.894 -2.838 -8.869 1.00 48.72 192 ARG A N 1
ATOM 1456 C CA . ARG A 1 192 ? -17.572 -3.443 -9.152 1.00 48.72 192 ARG A CA 1
ATOM 1457 C C . ARG A 1 192 ? -16.766 -3.812 -7.907 1.00 48.72 192 ARG A C 1
ATOM 1459 O O . ARG A 1 192 ? -15.722 -4.448 -8.031 1.00 48.72 192 ARG A O 1
ATOM 1466 N N . LEU A 1 193 ? -17.257 -3.479 -6.711 1.00 55.88 193 LEU A N 1
ATOM 1467 C CA . LEU A 1 193 ? -16.641 -3.907 -5.458 1.00 55.88 193 LEU A CA 1
ATOM 1468 C C . LEU A 1 193 ? -16.784 -5.414 -5.213 1.00 55.88 193 LEU A C 1
ATOM 1470 O O . LEU A 1 193 ? -16.104 -5.914 -4.332 1.00 55.88 193 LEU A O 1
ATOM 1474 N N . HIS A 1 194 ? -17.587 -6.164 -5.974 1.00 65.75 194 HIS A N 1
ATOM 1475 C CA . HIS A 1 194 ? -17.923 -7.558 -5.654 1.00 65.75 194 HIS A CA 1
ATOM 1476 C C . HIS A 1 194 ? -16.720 -8.453 -5.291 1.00 65.75 194 HIS A C 1
ATOM 1478 O O . HIS A 1 194 ? -16.715 -9.021 -4.201 1.00 65.75 194 HIS A O 1
ATOM 1484 N N . CYS A 1 195 ? -15.666 -8.524 -6.114 1.00 75.69 195 CYS A N 1
ATOM 1485 C CA . CYS A 1 195 ? -14.517 -9.387 -5.800 1.00 75.69 195 CYS A CA 1
ATOM 1486 C C . CYS A 1 195 ? -13.585 -8.807 -4.741 1.00 75.69 195 CYS A C 1
ATOM 1488 O O . CYS A 1 195 ? -13.158 -9.514 -3.831 1.00 75.69 195 CYS A O 1
ATOM 1490 N N . HIS A 1 196 ? -13.253 -7.521 -4.864 1.00 78.25 196 HIS A N 1
ATOM 1491 C CA . HIS A 1 196 ? -12.381 -6.837 -3.918 1.00 78.25 196 HIS A CA 1
ATOM 1492 C C . HIS A 1 196 ? -12.992 -6.848 -2.514 1.00 78.25 196 HIS A C 1
ATOM 1494 O O . HIS A 1 196 ? -12.39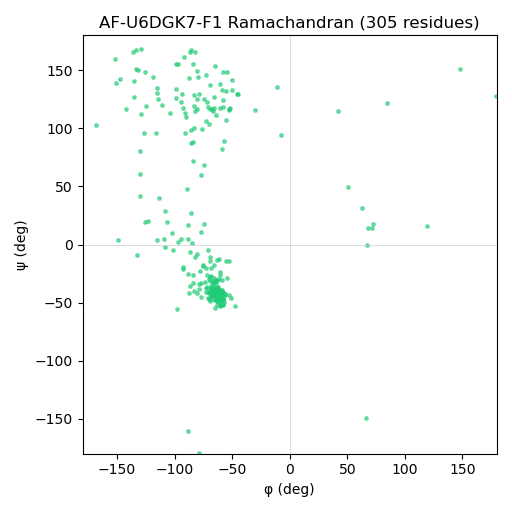0 -7.338 -1.565 1.00 78.25 196 HIS A O 1
ATOM 1500 N N . PHE A 1 197 ? -14.234 -6.408 -2.396 1.00 83.88 197 PHE A N 1
ATOM 1501 C CA . PHE A 1 197 ? -14.968 -6.391 -1.147 1.00 83.88 197 PHE A CA 1
ATOM 1502 C C . PHE A 1 197 ? -15.309 -7.793 -0.640 1.00 83.88 197 PHE A C 1
ATOM 1504 O O . PHE A 1 197 ? -15.099 -8.074 0.534 1.00 83.88 197 PHE A O 1
ATOM 1511 N N . GLY A 1 198 ? -15.739 -8.712 -1.512 1.00 85.25 198 GLY A N 1
ATOM 1512 C CA . GLY A 1 198 ? -15.956 -10.112 -1.137 1.00 85.25 198 GLY A CA 1
ATOM 1513 C C . GLY A 1 198 ? -14.689 -10.757 -0.569 1.00 85.25 198 GLY A C 1
ATOM 1514 O O . GLY A 1 198 ? -14.742 -11.439 0.453 1.00 85.25 198 GLY A O 1
ATOM 1515 N N . SER A 1 199 ? -13.527 -10.481 -1.168 1.00 88.44 199 SER A N 1
ATOM 1516 C CA . SER A 1 199 ? -12.241 -10.951 -0.645 1.00 88.44 199 SER A CA 1
ATOM 1517 C C . SER A 1 199 ? -11.891 -10.342 0.712 1.00 88.44 199 SER A C 1
ATOM 1519 O O . SER A 1 199 ? -11.393 -11.061 1.575 1.00 88.44 199 SER A O 1
ATOM 1521 N N . ILE A 1 200 ? -12.204 -9.061 0.938 1.00 91.25 200 ILE A N 1
ATOM 1522 C CA . ILE A 1 200 ? -12.016 -8.396 2.231 1.00 91.25 200 ILE A CA 1
ATOM 1523 C C . ILE A 1 200 ? -12.896 -9.060 3.289 1.00 91.25 200 ILE A C 1
ATOM 1525 O O . ILE A 1 200 ? -12.366 -9.506 4.302 1.00 91.25 200 ILE A O 1
ATOM 1529 N N . LEU A 1 201 ? -14.198 -9.218 3.026 1.00 90.69 201 LEU A N 1
ATOM 1530 C CA . LEU A 1 201 ? -15.133 -9.881 3.941 1.00 90.69 201 LEU A CA 1
ATOM 1531 C C . LEU A 1 201 ? -14.673 -11.298 4.296 1.00 90.69 201 LEU A C 1
ATOM 1533 O O . LEU A 1 201 ? -14.704 -11.694 5.458 1.00 90.69 201 LEU A O 1
ATOM 1537 N N . HIS A 1 202 ? -14.211 -12.068 3.308 1.00 90.50 202 HIS A N 1
ATOM 1538 C CA . HIS A 1 202 ? -13.700 -13.414 3.553 1.00 90.50 202 HIS A CA 1
ATOM 1539 C C . HIS A 1 202 ? -12.367 -13.439 4.307 1.00 90.50 202 HIS A C 1
ATOM 1541 O O . HIS A 1 202 ? -12.103 -14.414 5.007 1.00 90.50 202 HIS A O 1
ATOM 1547 N N . THR A 1 203 ? -11.524 -12.418 4.144 1.00 92.12 203 THR A N 1
ATOM 1548 C CA . THR A 1 203 ? -10.206 -12.351 4.790 1.00 92.12 203 THR A CA 1
ATOM 1549 C C . THR A 1 203 ? -10.314 -11.878 6.238 1.00 92.12 203 THR A C 1
ATOM 1551 O O . THR A 1 203 ? -9.657 -12.450 7.100 1.00 92.12 203 THR A O 1
ATOM 1554 N N . THR A 1 204 ? -11.151 -10.873 6.518 1.00 93.75 204 THR A N 1
ATOM 1555 C CA . THR A 1 204 ? -11.332 -10.316 7.871 1.00 93.75 204 THR A CA 1
ATOM 1556 C C . THR A 1 204 ? -12.415 -11.034 8.676 1.00 93.75 204 THR A C 1
ATOM 1558 O O . THR A 1 204 ? -12.410 -10.999 9.904 1.00 93.75 204 THR A O 1
ATOM 1561 N N . GLY A 1 205 ? -13.385 -11.666 8.007 1.00 92.62 205 GLY A N 1
ATOM 1562 C CA . GLY A 1 205 ? -14.565 -12.240 8.653 1.00 92.62 205 GLY A CA 1
ATOM 1563 C C . GLY A 1 205 ? -15.519 -11.198 9.251 1.00 92.62 205 GLY A C 1
ATOM 1564 O O . GLY A 1 205 ? -16.374 -11.566 10.060 1.00 92.62 205 GLY A O 1
ATOM 1565 N N . LEU A 1 206 ? -15.363 -9.920 8.892 1.00 93.69 206 LEU A N 1
ATOM 1566 C CA . LEU A 1 206 ? -16.263 -8.838 9.292 1.00 93.69 206 LEU A CA 1
ATOM 1567 C C . LEU A 1 206 ? -17.496 -8.767 8.389 1.00 93.69 206 LEU A C 1
ATOM 1569 O O . LEU A 1 206 ? -17.553 -9.366 7.314 1.00 93.69 206 LEU A O 1
ATOM 1573 N N . GLN A 1 207 ? -18.502 -8.026 8.840 1.00 90.31 207 GLN A N 1
ATOM 1574 C CA . GLN A 1 207 ? -19.708 -7.751 8.076 1.00 90.31 207 GLN A CA 1
ATOM 1575 C C . GLN A 1 207 ? -19.567 -6.459 7.278 1.00 90.31 207 GLN A C 1
ATOM 1577 O O . GLN A 1 207 ? -18.755 -5.593 7.583 1.00 90.31 207 GLN A O 1
ATOM 1582 N N . TYR A 1 208 ? -20.420 -6.299 6.264 1.00 87.38 208 TYR A N 1
ATOM 1583 C CA . TYR A 1 208 ? -20.389 -5.127 5.388 1.00 87.38 208 TYR A CA 1
ATOM 1584 C C . TYR A 1 208 ? -20.429 -3.796 6.148 1.00 87.38 208 TYR A C 1
ATOM 1586 O O . TYR A 1 208 ? -19.685 -2.875 5.833 1.00 87.38 208 TYR A O 1
ATOM 1594 N N . ARG A 1 209 ? -21.292 -3.721 7.164 1.00 89.25 209 ARG A N 1
ATOM 1595 C CA . ARG A 1 209 ? -21.534 -2.514 7.965 1.00 89.25 209 ARG A CA 1
ATOM 1596 C C . ARG A 1 209 ? -20.360 -2.118 8.859 1.00 89.25 209 ARG A C 1
ATOM 1598 O O . ARG A 1 209 ? -20.362 -1.011 9.380 1.00 89.25 209 ARG A O 1
ATOM 1605 N N . ASP A 1 210 ? -19.404 -3.022 9.041 1.00 93.75 210 ASP A N 1
ATOM 1606 C CA . ASP A 1 210 ? -18.256 -2.798 9.908 1.00 93.75 210 ASP A CA 1
ATOM 1607 C C . ASP A 1 210 ? -17.176 -1.984 9.166 1.00 93.75 210 ASP A C 1
ATOM 1609 O O . ASP A 1 210 ? -16.238 -1.499 9.786 1.00 93.75 210 ASP A O 1
ATOM 1613 N N . PHE A 1 211 ? -17.292 -1.788 7.846 1.00 93.12 211 PHE A N 1
ATOM 1614 C CA . PHE A 1 211 ? -16.356 -0.983 7.057 1.00 93.12 211 PHE A CA 1
ATOM 1615 C C . PHE A 1 211 ? -16.839 0.461 6.910 1.00 93.12 211 PHE A C 1
ATOM 1617 O O . PHE A 1 211 ? -17.915 0.719 6.375 1.00 93.12 211 PHE A O 1
ATOM 1624 N N . ILE A 1 212 ? -16.000 1.404 7.340 1.00 93.75 212 ILE A N 1
ATOM 1625 C CA . ILE A 1 212 ? -16.236 2.848 7.213 1.00 93.75 212 ILE A CA 1
ATOM 1626 C C . ILE A 1 212 ? -15.728 3.357 5.865 1.00 93.75 212 ILE A C 1
ATOM 1628 O O . ILE A 1 212 ? -16.394 4.152 5.206 1.00 93.75 212 ILE A O 1
ATOM 1632 N N . HIS A 1 213 ? -14.554 2.883 5.443 1.00 92.38 213 HIS A N 1
ATOM 1633 C CA . HIS A 1 213 ? -13.927 3.295 4.194 1.00 92.38 213 HIS A CA 1
ATOM 1634 C C . HIS A 1 213 ? -13.130 2.154 3.571 1.00 92.38 213 HIS A C 1
ATOM 1636 O O . HIS A 1 213 ? -12.477 1.385 4.277 1.00 92.38 213 HIS A O 1
ATOM 1642 N N . ILE A 1 214 ? -13.165 2.065 2.243 1.00 89.44 214 ILE A N 1
ATOM 1643 C CA . ILE A 1 214 ? -12.350 1.138 1.459 1.00 89.44 214 ILE A CA 1
ATOM 1644 C C . ILE A 1 214 ? -11.935 1.861 0.185 1.00 89.44 214 ILE A C 1
ATOM 1646 O O . ILE A 1 214 ? -12.787 2.188 -0.637 1.00 89.44 214 ILE A O 1
ATOM 1650 N N . SER A 1 215 ? -10.632 2.060 0.012 1.00 87.06 215 SER A N 1
ATOM 1651 C CA . SER A 1 215 ? -10.051 2.606 -1.209 1.00 87.06 215 SER A CA 1
ATOM 1652 C C . SER A 1 215 ? -9.168 1.560 -1.876 1.00 87.06 215 SER A C 1
ATOM 1654 O O . SER A 1 215 ? -8.288 0.979 -1.244 1.00 87.06 215 SER A O 1
ATOM 1656 N N . PHE A 1 216 ? -9.383 1.361 -3.177 1.00 81.69 216 PHE A N 1
ATOM 1657 C CA . PHE A 1 216 ? -8.457 0.647 -4.067 1.00 81.69 216 PHE A CA 1
ATOM 1658 C C . PHE A 1 216 ? -7.721 1.611 -4.997 1.00 81.69 216 PHE A C 1
ATOM 1660 O O . PHE A 1 216 ? -7.238 1.207 -6.053 1.00 81.69 216 PHE A O 1
ATOM 1667 N N . HIS A 1 217 ? -7.696 2.894 -4.633 1.00 81.62 217 HIS A N 1
ATOM 1668 C CA . HIS A 1 217 ? -6.973 3.899 -5.382 1.00 81.62 217 HIS A CA 1
ATOM 1669 C C . HIS A 1 217 ? -5.474 3.627 -5.273 1.00 81.62 217 HIS A C 1
ATOM 1671 O O . HIS A 1 217 ? -4.927 3.656 -4.177 1.00 81.62 217 HIS A O 1
ATOM 1677 N N . ASP A 1 218 ? -4.852 3.305 -6.404 1.00 80.19 218 ASP A N 1
ATOM 1678 C CA . ASP A 1 218 ? -3.464 2.855 -6.497 1.00 80.19 218 ASP A CA 1
ATOM 1679 C C . ASP A 1 218 ? -2.742 3.755 -7.509 1.00 80.19 218 ASP A C 1
ATOM 1681 O O . ASP A 1 218 ? -2.863 3.586 -8.731 1.00 80.19 218 ASP A O 1
ATOM 1685 N N . LYS A 1 219 ? -2.064 4.781 -6.988 1.00 85.25 219 LYS A N 1
ATOM 1686 C CA . LYS A 1 219 ? -1.145 5.647 -7.737 1.00 85.25 219 LYS A CA 1
ATOM 1687 C C . LYS A 1 219 ? 0.141 5.835 -6.944 1.00 85.25 219 LYS A C 1
ATOM 1689 O O . LYS A 1 219 ? 0.212 5.549 -5.755 1.00 85.25 219 LYS A O 1
ATOM 1694 N N . VAL A 1 220 ? 1.160 6.379 -7.600 1.00 83.62 220 VAL A N 1
ATOM 1695 C CA . VAL A 1 220 ? 2.412 6.734 -6.927 1.00 83.62 220 VAL A CA 1
ATOM 1696 C C . VAL A 1 220 ? 2.123 7.729 -5.795 1.00 83.62 220 VAL A C 1
ATOM 1698 O O . VAL A 1 220 ? 1.517 8.771 -6.033 1.00 83.62 220 VAL A O 1
ATOM 1701 N N . TYR A 1 221 ? 2.551 7.386 -4.577 1.00 88.88 221 TYR A N 1
ATOM 1702 C CA . TYR A 1 221 ? 2.264 8.089 -3.315 1.00 88.88 221 TYR A CA 1
ATOM 1703 C C . TYR A 1 221 ? 0.801 8.067 -2.831 1.00 88.88 221 TYR A C 1
ATOM 1705 O O . TYR A 1 221 ? 0.522 8.603 -1.762 1.00 88.88 221 TYR A O 1
ATOM 1713 N N . GLU A 1 222 ? -0.130 7.442 -3.551 1.00 90.19 222 GLU A N 1
ATOM 1714 C CA . GLU A 1 222 ? -1.529 7.298 -3.131 1.00 90.19 222 GLU A CA 1
ATOM 1715 C C . GLU A 1 222 ? -1.845 5.810 -2.930 1.00 90.19 222 GLU A C 1
ATOM 1717 O O . GLU A 1 222 ? -2.136 5.090 -3.887 1.00 90.19 222 GLU A O 1
ATOM 1722 N N . LEU A 1 223 ? -1.754 5.347 -1.678 1.00 89.19 223 LEU A N 1
ATOM 1723 C CA . LEU A 1 223 ? -1.899 3.930 -1.341 1.00 89.19 223 LEU A CA 1
ATOM 1724 C C . LEU A 1 223 ? -3.362 3.529 -1.093 1.00 89.19 223 LEU A C 1
ATOM 1726 O O . LEU A 1 223 ? -4.097 4.262 -0.420 1.00 89.19 223 LEU A O 1
ATOM 1730 N N . PRO A 1 224 ? -3.763 2.313 -1.507 1.00 91.00 224 PRO A N 1
ATOM 1731 C CA . PRO A 1 224 ? -4.995 1.687 -1.048 1.00 91.00 224 PRO A CA 1
ATOM 1732 C C . PRO A 1 224 ? -4.996 1.488 0.472 1.00 91.00 224 PRO A C 1
ATOM 1734 O O . PRO A 1 224 ? -4.006 1.042 1.058 1.00 91.00 224 PRO A O 1
ATOM 1737 N N . PHE A 1 225 ? -6.128 1.755 1.118 1.00 94.19 225 PHE A N 1
ATOM 1738 C CA . PHE A 1 225 ? -6.306 1.505 2.546 1.00 94.19 225 PHE A CA 1
ATOM 1739 C C . PHE A 1 225 ? -7.774 1.239 2.888 1.00 94.19 225 PHE A C 1
ATOM 1741 O O . PHE A 1 225 ? -8.691 1.593 2.142 1.00 94.19 225 PHE A O 1
ATOM 1748 N N . LEU A 1 226 ? -7.992 0.606 4.036 1.00 94.06 226 LEU A N 1
ATOM 1749 C CA . LEU A 1 226 ? -9.308 0.338 4.601 1.00 94.06 226 LEU A CA 1
ATOM 1750 C C . LEU A 1 226 ? -9.405 0.868 6.030 1.00 94.06 226 LEU A C 1
ATOM 1752 O O . LEU A 1 226 ? -8.417 0.892 6.763 1.00 94.06 226 LEU A O 1
ATOM 1756 N N . VAL A 1 227 ? -10.614 1.274 6.411 1.00 96.12 227 VAL A N 1
ATOM 1757 C CA . VAL A 1 227 ? -10.976 1.662 7.776 1.00 96.12 227 VAL A CA 1
ATOM 1758 C C . VAL A 1 227 ? -12.166 0.821 8.207 1.00 96.12 227 VAL A C 1
ATOM 1760 O O . VAL A 1 227 ? -13.226 0.876 7.577 1.00 96.12 227 VAL A O 1
ATOM 1763 N N . ALA A 1 228 ? -11.985 0.035 9.263 1.00 96.12 228 ALA A N 1
ATOM 1764 C CA . ALA A 1 228 ? -12.984 -0.906 9.755 1.00 96.12 228 ALA A CA 1
ATOM 1765 C C . ALA A 1 228 ? -13.154 -0.819 11.276 1.00 96.12 228 ALA A C 1
ATOM 1767 O O . ALA A 1 228 ? -12.220 -0.487 12.002 1.00 96.12 228 ALA A O 1
ATOM 1768 N N . LEU A 1 229 ? -14.352 -1.141 11.748 1.00 96.69 229 LEU A N 1
ATOM 1769 C CA . LEU A 1 229 ? -14.687 -1.307 13.152 1.00 96.69 229 LEU A CA 1
ATOM 1770 C C . LEU A 1 229 ? -14.449 -2.768 13.536 1.00 96.69 229 LEU A C 1
ATOM 1772 O O . LEU A 1 229 ? -15.182 -3.666 13.123 1.00 96.69 229 LEU A O 1
ATOM 1776 N N . ASP A 1 230 ? -13.423 -3.015 14.337 1.00 96.56 230 ASP A N 1
ATOM 1777 C CA . ASP A 1 230 ? -13.181 -4.323 14.920 1.00 96.56 230 ASP A CA 1
ATOM 1778 C C . ASP A 1 230 ? -13.872 -4.433 16.276 1.00 96.56 230 ASP A C 1
ATOM 1780 O O . ASP A 1 230 ? -13.346 -4.065 17.328 1.00 96.56 230 ASP A O 1
ATOM 1784 N N . HIS A 1 231 ? -15.069 -5.007 16.248 1.00 95.50 231 HIS A N 1
ATOM 1785 C CA . HIS A 1 231 ? -15.854 -5.244 17.450 1.00 95.50 231 HIS A CA 1
ATOM 1786 C C . HIS A 1 231 ? -15.221 -6.262 18.412 1.00 95.50 231 HIS A C 1
ATOM 1788 O O . HIS A 1 231 ? -15.610 -6.302 19.575 1.00 95.50 231 HIS A O 1
ATOM 1794 N N . ARG A 1 232 ? -14.257 -7.091 17.974 1.00 93.38 232 ARG A N 1
ATOM 1795 C CA . ARG A 1 232 ? -13.612 -8.081 18.857 1.00 93.38 232 ARG A CA 1
ATOM 1796 C C . ARG A 1 232 ? -12.577 -7.447 19.780 1.00 93.38 232 ARG A C 1
ATOM 1798 O O . ARG A 1 232 ? -12.387 -7.941 20.888 1.00 93.38 232 ARG A O 1
ATOM 1805 N N . LYS A 1 233 ? -11.894 -6.400 19.313 1.00 93.50 233 LYS A N 1
ATOM 1806 C CA . LYS A 1 233 ? -10.883 -5.645 20.073 1.00 93.50 233 LYS A CA 1
ATOM 1807 C C . LYS A 1 233 ? -11.353 -4.241 20.460 1.00 93.50 233 LYS A C 1
ATOM 1809 O O . LYS A 1 233 ? -10.561 -3.491 21.021 1.00 93.50 233 LYS A O 1
ATOM 1814 N N . GLU A 1 234 ? -12.610 -3.904 20.164 1.00 95.38 234 GLU A N 1
ATOM 1815 C CA . GLU A 1 234 ? -13.206 -2.582 20.393 1.00 95.38 234 GLU A CA 1
ATOM 1816 C C . GLU A 1 234 ? -12.329 -1.462 19.810 1.00 95.38 234 GLU A C 1
ATOM 1818 O O . GLU A 1 234 ? -11.976 -0.486 20.478 1.00 95.38 234 GLU A O 1
ATOM 1823 N N . SER A 1 235 ? -11.922 -1.637 18.549 1.00 96.06 235 SER A N 1
ATOM 1824 C CA . SER A 1 235 ? -10.985 -0.734 17.887 1.00 96.06 235 SER A CA 1
ATOM 1825 C C . SER A 1 235 ? -11.431 -0.299 16.492 1.00 96.06 235 SER A C 1
ATOM 1827 O O . SER A 1 235 ? -12.143 -1.002 15.778 1.00 96.06 235 SER A O 1
ATOM 1829 N N . VAL A 1 236 ? -11.016 0.904 16.102 1.00 97.56 236 VAL A N 1
ATOM 1830 C CA . VAL A 1 236 ? -11.047 1.387 14.720 1.00 97.56 236 VAL A CA 1
ATOM 1831 C C . VAL A 1 236 ? -9.710 1.016 14.092 1.00 97.56 236 VAL A C 1
ATOM 1833 O O . VAL A 1 236 ? -8.674 1.535 14.500 1.00 97.56 236 VAL A O 1
ATOM 1836 N N . VAL A 1 237 ? -9.719 0.118 13.113 1.00 97.19 237 VAL A N 1
ATOM 1837 C CA . VAL A 1 237 ? -8.514 -0.374 12.439 1.00 97.19 237 VAL A CA 1
ATOM 1838 C C . VAL A 1 237 ? -8.334 0.362 11.122 1.00 97.19 237 VAL A C 1
ATOM 1840 O O . VAL A 1 237 ? -9.228 0.347 10.276 1.00 97.19 237 VAL A O 1
ATOM 1843 N N . VAL A 1 238 ? -7.159 0.958 10.932 1.00 96.94 238 VAL A N 1
ATOM 1844 C CA . VAL A 1 238 ? -6.707 1.474 9.637 1.00 96.94 238 VAL A CA 1
ATOM 1845 C C . VAL A 1 238 ? -5.680 0.495 9.084 1.00 96.94 238 VAL A C 1
ATOM 1847 O O . VAL A 1 238 ? -4.597 0.364 9.647 1.00 96.94 238 VAL A O 1
ATOM 1850 N N . ALA A 1 239 ? -5.997 -0.189 7.985 1.00 95.44 239 ALA A N 1
ATOM 1851 C CA . ALA A 1 239 ? -5.030 -1.053 7.312 1.00 95.44 239 ALA A CA 1
ATOM 1852 C C . ALA A 1 239 ? -4.645 -0.461 5.960 1.00 95.44 239 ALA A C 1
ATOM 1854 O O . ALA A 1 239 ? -5.490 -0.270 5.085 1.00 95.44 239 ALA A O 1
ATOM 1855 N N . VAL A 1 240 ? -3.357 -0.176 5.808 1.00 94.56 240 VAL A N 1
ATOM 1856 C CA . VAL A 1 240 ? -2.761 0.368 4.587 1.00 94.56 240 VAL A CA 1
ATOM 1857 C C . VAL A 1 240 ? -2.121 -0.780 3.817 1.00 94.56 240 VAL A C 1
ATOM 1859 O O . VAL A 1 240 ? -1.442 -1.627 4.402 1.00 94.56 240 VAL A O 1
ATOM 1862 N N . ARG A 1 241 ? -2.370 -0.847 2.510 1.00 90.62 241 ARG A N 1
ATOM 1863 C CA . ARG A 1 241 ? -1.779 -1.867 1.645 1.00 90.62 241 ARG A CA 1
ATOM 1864 C C . ARG A 1 241 ? -0.277 -1.606 1.492 1.00 90.62 241 ARG A C 1
ATOM 1866 O O . ARG A 1 241 ? 0.132 -0.466 1.299 1.00 90.62 241 ARG A O 1
ATOM 1873 N N . GLY A 1 242 ? 0.525 -2.667 1.557 1.00 83.00 242 GLY A N 1
ATOM 1874 C CA . GLY A 1 242 ? 1.932 -2.629 1.149 1.00 83.00 242 GLY A CA 1
ATOM 1875 C C . GLY A 1 242 ? 2.112 -2.931 -0.344 1.00 83.00 242 GLY A C 1
ATOM 1876 O O . GLY A 1 242 ? 1.173 -2.871 -1.137 1.00 83.00 242 GLY A O 1
ATOM 1877 N N . THR A 1 243 ? 3.320 -3.311 -0.741 1.00 80.31 243 THR A N 1
ATOM 1878 C CA . THR A 1 243 ? 3.701 -3.442 -2.153 1.00 80.31 243 THR A CA 1
ATOM 1879 C C . THR A 1 243 ? 3.012 -4.609 -2.873 1.00 80.31 243 THR A C 1
ATOM 1881 O O . THR A 1 243 ? 3.234 -5.776 -2.551 1.00 80.31 243 THR A O 1
ATOM 1884 N N . MET A 1 244 ? 2.194 -4.319 -3.891 1.00 76.25 244 MET A N 1
ATOM 1885 C CA . MET A 1 244 ? 1.594 -5.311 -4.808 1.00 76.25 244 MET A CA 1
ATOM 1886 C C . MET A 1 244 ? 1.345 -4.769 -6.236 1.00 76.25 244 MET A C 1
ATOM 1888 O O . MET A 1 244 ? 0.825 -5.489 -7.089 1.00 76.25 244 MET A O 1
ATOM 1892 N N . SER A 1 245 ? 1.738 -3.530 -6.542 1.00 69.12 245 SER A N 1
ATOM 1893 C CA . SER A 1 245 ? 1.688 -2.946 -7.889 1.00 69.12 245 SER A CA 1
ATOM 1894 C C . SER A 1 245 ? 3.029 -2.328 -8.287 1.00 69.12 245 SER A C 1
ATOM 1896 O O . SER A 1 245 ? 3.933 -2.146 -7.474 1.00 69.12 245 SER A O 1
ATOM 1898 N N . LEU A 1 246 ? 3.162 -1.986 -9.570 1.00 64.38 246 LEU A N 1
ATOM 1899 C CA . LEU A 1 246 ? 4.314 -1.226 -10.058 1.00 64.38 246 LEU A CA 1
ATOM 1900 C C . LEU A 1 246 ? 4.323 0.201 -9.483 1.00 64.38 246 LEU A C 1
ATOM 1902 O O . LEU A 1 246 ? 5.392 0.757 -9.257 1.00 64.38 246 LEU A O 1
ATOM 1906 N N . GLN A 1 247 ? 3.149 0.782 -9.226 1.00 78.38 247 GLN A N 1
ATOM 1907 C CA . GLN A 1 247 ? 2.994 2.076 -8.564 1.00 78.38 247 GLN A CA 1
ATOM 1908 C C . GLN A 1 247 ? 3.512 2.033 -7.121 1.00 78.38 247 GLN A C 1
ATOM 1910 O O . GLN A 1 247 ? 4.219 2.954 -6.705 1.00 78.38 247 GLN A O 1
ATOM 1915 N N . ASP A 1 248 ? 3.229 0.951 -6.391 1.00 78.81 248 ASP A N 1
ATOM 1916 C CA . ASP A 1 248 ? 3.778 0.743 -5.050 1.00 78.81 248 ASP A CA 1
ATOM 1917 C C . ASP A 1 248 ? 5.305 0.624 -5.107 1.00 78.81 248 ASP A C 1
ATOM 1919 O O . ASP A 1 248 ? 6.001 1.313 -4.372 1.00 78.81 248 ASP A O 1
ATOM 1923 N N . ILE A 1 249 ? 5.843 -0.157 -6.054 1.00 74.38 249 ILE A N 1
ATOM 1924 C CA . ILE A 1 249 ? 7.298 -0.288 -6.238 1.00 74.38 249 ILE A CA 1
ATOM 1925 C C . ILE A 1 249 ? 7.939 1.079 -6.512 1.00 74.38 249 ILE A C 1
ATOM 1927 O O . ILE A 1 249 ? 8.992 1.383 -5.966 1.00 74.38 249 ILE A O 1
ATOM 1931 N N . LEU A 1 250 ? 7.324 1.932 -7.337 1.00 76.94 250 LEU A N 1
ATOM 1932 C CA . LEU A 1 250 ? 7.842 3.283 -7.596 1.00 76.94 250 LEU A CA 1
ATOM 1933 C C . LEU A 1 250 ? 7.786 4.188 -6.363 1.00 76.94 250 LEU A C 1
ATOM 1935 O O . LEU A 1 250 ? 8.675 5.021 -6.163 1.00 76.94 250 LEU A O 1
ATOM 1939 N N . THR A 1 251 ? 6.766 4.013 -5.528 1.00 80.88 251 THR A N 1
ATOM 1940 C CA . THR A 1 251 ? 6.681 4.673 -4.224 1.00 80.88 251 THR A CA 1
ATOM 1941 C C . THR A 1 251 ? 7.836 4.211 -3.331 1.00 80.88 251 THR A C 1
ATOM 1943 O O . THR A 1 251 ? 8.588 5.047 -2.835 1.00 80.88 251 THR A O 1
ATOM 1946 N N . ASP A 1 252 ? 8.072 2.904 -3.228 1.00 83.06 252 ASP A N 1
ATOM 1947 C CA . ASP A 1 252 ? 9.142 2.311 -2.414 1.00 83.06 252 ASP A CA 1
ATOM 1948 C C . ASP A 1 252 ? 10.551 2.610 -2.947 1.00 83.06 252 ASP A C 1
ATOM 1950 O O . ASP A 1 252 ? 11.509 2.663 -2.189 1.00 83.06 252 ASP A O 1
ATOM 1954 N N . LEU A 1 253 ? 10.707 2.836 -4.252 1.00 79.44 253 LEU A N 1
ATOM 1955 C CA . LEU A 1 253 ? 11.984 3.218 -4.863 1.00 79.44 253 LEU A CA 1
ATOM 1956 C C . LEU A 1 253 ? 12.233 4.732 -4.852 1.00 79.44 253 LEU A C 1
ATOM 1958 O O . LEU A 1 253 ? 13.322 5.180 -5.222 1.00 79.44 253 LEU A O 1
ATOM 1962 N N . SER A 1 254 ? 11.255 5.538 -4.429 1.00 82.62 254 SER A N 1
ATOM 1963 C CA . SER A 1 254 ? 11.431 6.976 -4.190 1.00 82.62 254 SER A CA 1
ATOM 1964 C C . SER A 1 254 ? 12.163 7.208 -2.860 1.00 82.62 254 SER A C 1
ATOM 1966 O O . SER A 1 254 ? 11.627 7.830 -1.942 1.00 82.62 254 SER A O 1
ATOM 1968 N N . ALA A 1 255 ? 13.383 6.679 -2.756 1.00 82.50 255 ALA A N 1
ATOM 1969 C CA . ALA A 1 255 ? 14.152 6.528 -1.518 1.00 82.50 255 ALA A CA 1
ATOM 1970 C C . ALA A 1 255 ? 15.019 7.732 -1.134 1.00 82.50 255 ALA A C 1
ATOM 1972 O O . ALA A 1 255 ? 15.922 7.625 -0.305 1.00 82.50 255 ALA A O 1
ATOM 1973 N N . GLU A 1 256 ? 14.749 8.895 -1.725 1.00 84.56 256 GLU A N 1
ATOM 1974 C CA . GLU A 1 256 ? 15.349 10.147 -1.272 1.00 84.56 256 GLU A CA 1
ATOM 1975 C C . GLU A 1 256 ? 15.004 10.409 0.202 1.00 84.56 256 GLU A C 1
ATOM 1977 O O . GLU A 1 256 ? 13.927 10.051 0.682 1.00 84.56 256 GLU A O 1
ATOM 1982 N N . SER A 1 257 ? 15.918 11.063 0.917 1.00 84.25 257 SER A N 1
ATOM 1983 C CA . SER A 1 257 ? 15.693 11.475 2.301 1.00 84.25 257 SER A CA 1
ATOM 1984 C C . SER A 1 257 ? 14.872 12.763 2.341 1.00 84.25 257 SER A C 1
ATOM 1986 O O . SER A 1 257 ? 15.268 13.768 1.752 1.00 84.25 257 SER A O 1
ATOM 1988 N N . GLU A 1 258 ? 13.757 12.754 3.065 1.00 85.12 258 GLU A N 1
ATOM 1989 C CA . GLU A 1 258 ? 12.909 13.919 3.316 1.00 85.12 258 GLU A CA 1
ATOM 1990 C C . GLU A 1 258 ? 12.907 14.259 4.810 1.00 85.12 258 GLU A C 1
ATOM 1992 O O . GLU A 1 258 ? 12.769 13.380 5.660 1.00 85.12 258 GLU A O 1
ATOM 1997 N N . THR A 1 259 ? 13.049 15.541 5.141 1.00 84.12 259 THR A N 1
ATOM 1998 C CA . THR A 1 259 ? 12.981 16.017 6.527 1.00 84.12 259 THR A CA 1
ATOM 1999 C C . THR A 1 259 ? 11.547 15.960 7.047 1.00 84.12 259 THR A C 1
ATOM 2001 O O . THR A 1 259 ? 10.657 16.603 6.485 1.00 84.12 259 THR A O 1
ATOM 2004 N N . LEU A 1 260 ? 11.325 15.239 8.146 1.00 81.12 260 LEU A N 1
ATOM 2005 C CA . LEU A 1 260 ? 10.043 15.177 8.836 1.00 81.12 260 LEU A CA 1
ATOM 2006 C C . LEU A 1 260 ? 9.977 16.229 9.940 1.00 81.12 260 LEU A C 1
ATOM 2008 O O . LEU A 1 260 ? 10.699 16.161 10.932 1.00 81.12 260 LEU A O 1
ATOM 2012 N N . ASN A 1 261 ? 9.040 17.161 9.801 1.00 74.62 261 ASN A N 1
ATOM 2013 C CA . ASN A 1 261 ? 8.719 18.109 10.860 1.00 74.62 261 ASN A CA 1
ATOM 2014 C C . ASN A 1 261 ? 7.723 17.460 11.824 1.00 74.62 261 ASN A C 1
ATOM 2016 O O . ASN A 1 261 ? 6.512 17.562 11.638 1.00 74.62 261 ASN A O 1
ATOM 2020 N N . LEU A 1 262 ? 8.236 16.756 12.831 1.00 74.75 262 LEU A N 1
ATOM 2021 C CA . LEU A 1 262 ? 7.407 16.208 13.899 1.00 74.75 262 LEU A CA 1
ATOM 2022 C C . LEU A 1 262 ? 7.144 17.294 14.948 1.00 74.75 262 LEU A C 1
ATOM 2024 O O . LEU A 1 262 ? 8.072 17.902 15.478 1.00 74.75 262 LEU A O 1
ATOM 2028 N N . GLU A 1 263 ? 5.875 17.499 15.304 1.00 66.12 263 GLU A N 1
ATOM 2029 C CA . GLU A 1 263 ? 5.454 18.476 16.325 1.00 66.12 263 GLU A CA 1
ATOM 2030 C C . GLU A 1 263 ? 6.036 18.182 17.724 1.00 66.12 263 GLU A C 1
ATOM 2032 O O . GLU A 1 263 ? 6.021 19.038 18.605 1.00 66.12 263 GLU A O 1
ATOM 2037 N N . CYS A 1 264 ? 6.612 16.992 17.927 1.00 62.94 264 CYS A N 1
ATOM 2038 C CA . CYS A 1 264 ? 7.177 16.519 19.193 1.00 62.94 264 CYS A CA 1
ATOM 2039 C C . CYS A 1 264 ? 8.566 17.109 19.541 1.00 62.94 264 CYS A C 1
ATOM 2041 O O . CYS A 1 264 ? 9.231 16.630 20.458 1.00 62.94 264 CYS A O 1
ATOM 2043 N N . GLY A 1 265 ? 9.037 18.135 18.827 1.00 61.34 265 GLY A N 1
ATOM 2044 C CA . GLY A 1 265 ? 10.283 18.840 19.165 1.00 61.34 265 GLY A CA 1
ATOM 2045 C C . GLY A 1 265 ? 11.569 18.045 18.911 1.00 61.34 265 GLY A C 1
ATOM 2046 O O . GLY A 1 265 ? 12.633 18.447 19.381 1.00 61.34 265 GLY A O 1
ATOM 2047 N N . VAL A 1 266 ? 11.490 16.939 18.166 1.00 68.94 266 VAL A N 1
ATOM 2048 C CA . VAL A 1 266 ? 12.665 16.193 17.706 1.00 68.94 266 VAL A CA 1
ATOM 2049 C C . VAL A 1 266 ? 13.219 16.902 16.472 1.00 68.94 266 VAL A C 1
ATOM 2051 O O . VAL A 1 266 ? 12.527 17.029 15.463 1.00 68.94 266 VAL A O 1
ATOM 2054 N N . GLN A 1 267 ? 14.446 17.413 16.573 1.00 66.12 267 GLN A N 1
ATOM 2055 C CA . GLN A 1 267 ? 15.154 18.009 15.438 1.00 66.12 267 GLN A CA 1
ATOM 2056 C C . GLN A 1 267 ? 15.860 16.916 14.619 1.00 66.12 267 GLN A C 1
ATOM 2058 O O . GLN A 1 267 ? 16.163 15.847 15.143 1.00 66.12 267 GLN A O 1
ATOM 2063 N N . ASP A 1 268 ? 16.096 17.186 13.334 1.00 74.25 268 ASP A N 1
ATOM 2064 C CA . ASP A 1 268 ? 16.821 16.313 12.396 1.00 74.25 268 ASP A CA 1
ATOM 2065 C C . ASP A 1 268 ? 16.191 14.932 12.116 1.00 74.25 268 ASP A C 1
ATOM 2067 O O . ASP A 1 268 ? 16.883 13.964 11.794 1.00 74.25 268 ASP A O 1
ATOM 2071 N N . CYS A 1 269 ? 14.861 14.818 12.160 1.00 82.38 269 CYS A N 1
ATOM 2072 C CA . CYS A 1 269 ? 14.182 13.611 11.689 1.00 82.38 269 CYS A CA 1
ATOM 2073 C C . CYS A 1 269 ? 14.174 13.550 10.159 1.00 82.38 269 CYS A C 1
ATOM 2075 O O . CYS A 1 269 ? 13.678 14.456 9.490 1.00 82.38 269 CYS A O 1
ATOM 2077 N N . SER A 1 270 ? 14.672 12.449 9.605 1.00 86.31 270 SER A N 1
ATOM 2078 C CA . SER A 1 270 ? 14.599 12.149 8.175 1.00 86.31 270 SER A CA 1
ATOM 2079 C C . SER A 1 270 ? 13.815 10.864 7.945 1.00 86.31 270 SER A C 1
ATOM 2081 O O . SER A 1 270 ? 13.915 9.926 8.734 1.00 86.31 270 SER A O 1
ATOM 2083 N N . ALA A 1 271 ? 13.050 10.813 6.861 1.00 88.75 271 ALA A N 1
ATOM 2084 C CA . ALA A 1 271 ? 12.348 9.616 6.428 1.00 88.75 271 ALA A CA 1
ATOM 2085 C C . ALA A 1 271 ? 12.484 9.399 4.927 1.00 88.75 271 ALA A C 1
ATOM 2087 O O . ALA A 1 271 ? 12.870 10.283 4.165 1.00 88.75 271 ALA A O 1
ATOM 2088 N N . HIS A 1 272 ? 12.137 8.189 4.514 1.00 89.31 272 HIS A N 1
ATOM 2089 C CA . HIS A 1 272 ? 12.052 7.816 3.117 1.00 89.31 272 HIS A CA 1
ATOM 2090 C C . HIS A 1 272 ? 10.929 8.599 2.424 1.00 89.31 272 HIS A C 1
ATOM 2092 O O . HIS A 1 272 ? 9.759 8.403 2.753 1.00 89.31 272 HIS A O 1
ATOM 2098 N N . LYS A 1 273 ? 11.270 9.420 1.424 1.00 88.75 273 LYS A N 1
ATOM 2099 C CA . LYS A 1 273 ? 10.349 10.318 0.706 1.00 88.75 273 LYS A CA 1
ATOM 2100 C C . LYS A 1 273 ? 9.090 9.613 0.198 1.00 88.75 273 LYS A C 1
ATOM 2102 O O . LYS A 1 273 ? 7.982 10.093 0.384 1.00 88.75 273 LYS A O 1
ATOM 2107 N N . GLY A 1 274 ? 9.226 8.446 -0.426 1.00 88.44 274 GLY A N 1
ATOM 2108 C CA . GLY A 1 274 ? 8.057 7.694 -0.896 1.00 88.44 274 GLY A CA 1
ATOM 2109 C C . GLY A 1 274 ? 7.063 7.334 0.213 1.00 88.44 274 GLY A C 1
ATOM 2110 O O . GLY A 1 274 ? 5.865 7.582 0.084 1.00 88.44 274 GLY A O 1
ATOM 2111 N N . ILE A 1 275 ? 7.578 6.823 1.333 1.00 90.94 275 ILE A N 1
ATOM 2112 C CA . ILE A 1 275 ? 6.790 6.406 2.494 1.00 90.94 275 ILE A CA 1
ATOM 2113 C C . ILE A 1 275 ? 6.198 7.627 3.210 1.00 90.94 275 ILE A C 1
ATOM 2115 O O . ILE A 1 275 ? 5.027 7.597 3.581 1.00 90.94 275 ILE A O 1
ATOM 2119 N N . SER A 1 276 ? 6.954 8.720 3.373 1.00 91.56 276 SER A N 1
ATOM 2120 C CA . SER A 1 276 ? 6.452 9.955 3.996 1.00 91.56 276 SER A CA 1
ATOM 2121 C C . SER A 1 276 ? 5.320 10.583 3.183 1.00 91.56 276 SER A C 1
ATOM 2123 O O . SER A 1 276 ? 4.299 10.969 3.755 1.00 91.56 276 SER A O 1
ATOM 2125 N N . GLN A 1 277 ? 5.454 10.651 1.855 1.00 91.62 277 GLN A N 1
ATOM 2126 C CA . GLN A 1 277 ? 4.402 11.179 0.985 1.00 91.62 277 GLN A CA 1
ATOM 2127 C C . GLN A 1 277 ? 3.149 10.297 1.018 1.00 91.62 277 GLN A C 1
ATOM 2129 O O . GLN A 1 277 ? 2.046 10.824 1.171 1.00 91.62 277 GLN A O 1
ATOM 2134 N N . ALA A 1 278 ? 3.315 8.972 0.970 1.00 92.56 278 ALA A N 1
ATOM 2135 C CA . ALA A 1 278 ? 2.211 8.025 1.094 1.00 92.56 278 ALA A CA 1
ATOM 2136 C C . ALA A 1 278 ? 1.485 8.130 2.444 1.00 92.56 278 ALA A C 1
ATOM 2138 O O . ALA A 1 278 ? 0.255 8.208 2.496 1.00 92.56 278 ALA A O 1
ATOM 2139 N N . ALA A 1 279 ? 2.234 8.211 3.545 1.00 92.88 279 ALA A N 1
ATOM 2140 C CA . ALA A 1 279 ? 1.669 8.407 4.876 1.00 92.88 279 ALA A CA 1
ATOM 2141 C C . ALA A 1 279 ? 0.908 9.739 4.978 1.00 92.88 279 ALA A C 1
ATOM 2143 O O . ALA A 1 279 ? -0.174 9.791 5.563 1.00 92.88 279 ALA A O 1
ATOM 2144 N N . ARG A 1 280 ? 1.429 10.811 4.365 1.00 92.50 280 ARG A N 1
ATOM 2145 C CA . ARG A 1 280 ? 0.772 12.123 4.326 1.00 92.50 280 ARG A CA 1
ATOM 2146 C C . ARG A 1 280 ? -0.538 12.088 3.542 1.00 92.50 280 ARG A C 1
ATOM 2148 O O . ARG A 1 280 ? -1.510 12.690 3.992 1.00 92.50 280 ARG A O 1
ATOM 2155 N N . TYR A 1 281 ? -0.585 11.371 2.420 1.00 93.56 281 TYR A N 1
ATOM 2156 C CA . TYR A 1 281 ? -1.821 11.147 1.670 1.00 93.56 281 TYR A CA 1
ATOM 2157 C C . TYR A 1 281 ? -2.874 10.433 2.527 1.00 93.56 281 TYR A C 1
ATOM 2159 O O . TYR A 1 281 ? -3.988 10.934 2.682 1.00 93.56 281 TYR A O 1
ATOM 2167 N N . VAL A 1 282 ? -2.511 9.305 3.150 1.00 94.44 282 VAL A N 1
ATOM 2168 C CA . VAL A 1 282 ? -3.434 8.547 4.010 1.00 94.44 282 VAL A CA 1
ATOM 2169 C C . VAL A 1 282 ? -3.902 9.405 5.188 1.00 94.44 282 VAL A C 1
ATOM 2171 O O . VAL A 1 282 ? -5.095 9.448 5.472 1.00 94.44 282 VAL A O 1
ATOM 2174 N N . TYR A 1 283 ? -3.004 10.158 5.830 1.00 94.06 283 TYR A N 1
ATOM 2175 C CA . TYR A 1 283 ? -3.358 11.090 6.903 1.00 94.06 283 TYR A CA 1
ATOM 2176 C C . TYR A 1 283 ? -4.378 12.141 6.447 1.00 94.06 283 TYR A C 1
ATOM 2178 O O . TYR A 1 283 ? -5.378 12.363 7.129 1.00 94.06 283 TYR A O 1
ATOM 2186 N N . GLN A 1 284 ? -4.164 12.759 5.280 1.00 93.69 284 GLN A N 1
ATOM 2187 C CA . GLN A 1 284 ? -5.101 13.735 4.721 1.00 93.69 284 GLN A CA 1
ATOM 2188 C C . GLN A 1 284 ? -6.478 13.111 4.495 1.00 93.69 284 GLN A C 1
ATOM 2190 O O . GLN A 1 284 ? -7.471 13.699 4.908 1.00 93.69 284 GLN A O 1
ATOM 2195 N N . ARG A 1 285 ? -6.551 11.902 3.932 1.00 93.50 285 ARG A N 1
ATOM 2196 C CA . ARG A 1 285 ? -7.822 11.184 3.756 1.00 93.50 285 ARG A CA 1
ATOM 2197 C C . ARG A 1 285 ? -8.491 10.871 5.099 1.00 93.50 285 ARG A C 1
ATOM 2199 O O . ARG A 1 285 ? -9.683 11.094 5.279 1.00 93.50 285 ARG A O 1
ATOM 2206 N N . LEU A 1 286 ? -7.730 10.377 6.072 1.00 94.94 286 LEU A N 1
ATOM 2207 C CA . LEU A 1 286 ? -8.258 9.989 7.382 1.00 94.94 286 LEU A CA 1
ATOM 2208 C C . LEU A 1 286 ? -8.815 11.174 8.180 1.00 94.94 286 LEU A C 1
ATOM 2210 O O . LEU A 1 286 ? -9.853 11.036 8.833 1.00 94.94 286 LEU A O 1
ATOM 2214 N N . VAL A 1 287 ? -8.112 12.309 8.144 1.00 94.81 287 VAL A N 1
ATOM 2215 C CA . VAL A 1 287 ? -8.402 13.487 8.969 1.00 94.81 287 VAL A CA 1
ATOM 2216 C C . VAL A 1 287 ? -9.218 14.526 8.207 1.00 94.81 287 VAL A C 1
ATOM 2218 O O . VAL A 1 287 ? -10.294 14.899 8.668 1.00 94.81 287 VAL A O 1
ATOM 2221 N N . ASN A 1 288 ? -8.745 14.983 7.045 1.00 94.12 288 ASN A N 1
ATOM 2222 C CA . ASN A 1 288 ? -9.376 16.092 6.322 1.00 94.12 288 ASN A CA 1
ATOM 2223 C C . ASN A 1 288 ? -10.709 15.679 5.697 1.00 94.12 288 ASN A C 1
ATOM 2225 O O . ASN A 1 288 ? -11.651 16.469 5.725 1.00 94.12 288 ASN A O 1
ATOM 2229 N N . ASP A 1 289 ? -10.814 14.443 5.201 1.00 91.94 289 ASP A N 1
ATOM 2230 C CA . ASP A 1 289 ? -12.078 13.930 4.655 1.00 91.94 289 ASP A CA 1
ATOM 2231 C C . ASP A 1 289 ? -12.994 13.360 5.751 1.00 91.94 289 ASP A C 1
ATOM 2233 O O . ASP A 1 289 ? -14.093 12.884 5.472 1.00 91.94 289 ASP A O 1
ATOM 2237 N N . GLY A 1 290 ? -12.563 13.415 7.017 1.00 93.06 290 GLY A N 1
ATOM 2238 C CA . GLY A 1 290 ? -13.384 13.068 8.174 1.00 93.06 290 GLY A CA 1
ATOM 2239 C C . GLY A 1 290 ? -13.658 11.573 8.352 1.00 93.06 290 GLY A C 1
ATOM 2240 O O . GLY A 1 290 ? -14.562 11.224 9.111 1.00 93.06 290 GLY A O 1
ATOM 2241 N N . ILE A 1 291 ? -12.893 10.680 7.710 1.00 94.81 291 ILE A N 1
ATOM 2242 C CA . ILE A 1 291 ? -13.099 9.221 7.801 1.00 94.81 291 ILE A CA 1
ATOM 2243 C C . ILE A 1 291 ? -12.979 8.736 9.254 1.00 94.81 291 ILE A C 1
ATOM 2245 O O . ILE A 1 291 ? -13.829 7.981 9.731 1.00 94.81 291 ILE A O 1
ATOM 2249 N N . LEU A 1 292 ? -11.958 9.192 9.990 1.00 95.38 292 LEU A N 1
ATOM 2250 C CA . LEU A 1 292 ? -11.810 8.837 11.407 1.00 95.38 292 LEU A CA 1
ATOM 2251 C C . LEU A 1 292 ? -12.913 9.457 12.264 1.00 95.38 292 LEU A C 1
ATOM 2253 O O . LEU A 1 292 ? -13.452 8.790 13.145 1.00 95.38 292 LEU A O 1
ATOM 2257 N N . SER A 1 293 ? -13.293 10.706 11.990 1.00 95.69 293 SER A N 1
ATOM 2258 C CA . SER A 1 293 ? -14.399 11.362 12.692 1.00 95.69 293 SER A CA 1
ATOM 2259 C C . SER A 1 293 ? -15.709 10.593 12.514 1.00 95.69 293 SER A C 1
ATOM 2261 O O . SER A 1 293 ? -16.442 10.402 13.483 1.00 95.69 293 SER A O 1
ATOM 2263 N N . GLN A 1 294 ? -15.979 10.083 11.310 1.00 94.62 294 GLN A N 1
ATOM 2264 C CA . GLN A 1 294 ? -17.123 9.218 11.046 1.00 94.62 294 GLN A CA 1
ATOM 2265 C C . GLN A 1 294 ? -17.028 7.906 11.837 1.00 94.62 294 GLN A C 1
ATOM 2267 O O . GLN A 1 294 ? -17.996 7.537 12.503 1.00 94.62 294 GLN A O 1
ATOM 2272 N N . ALA A 1 295 ? -15.875 7.231 11.827 1.00 95.25 295 ALA A N 1
ATOM 2273 C CA . ALA A 1 295 ? -15.674 5.988 12.572 1.00 95.25 295 ALA A CA 1
ATOM 2274 C C . ALA A 1 295 ? -15.952 6.163 14.078 1.00 95.25 295 ALA A C 1
ATOM 2276 O O . ALA A 1 295 ? -16.758 5.426 14.650 1.00 95.25 295 ALA A O 1
ATOM 2277 N N . PHE A 1 296 ? -15.371 7.193 14.702 1.00 96.31 296 PHE A N 1
ATOM 2278 C CA . PHE A 1 296 ? -15.572 7.478 16.127 1.00 96.31 296 PHE A CA 1
ATOM 2279 C C . PHE A 1 296 ? -16.958 8.050 16.449 1.00 96.31 296 PHE A C 1
ATOM 2281 O O . PHE A 1 296 ? -17.409 7.939 17.583 1.00 96.31 296 PHE A O 1
ATOM 2288 N N . SER A 1 297 ? -17.685 8.610 15.476 1.00 96.75 297 SER A N 1
ATOM 2289 C CA . SER A 1 297 ? -19.094 8.977 15.684 1.00 96.75 297 SER A CA 1
ATOM 2290 C C . SER A 1 297 ? -20.003 7.749 15.817 1.00 96.75 297 SER A C 1
ATOM 2292 O O . SER A 1 297 ? -20.997 7.794 16.539 1.00 96.75 297 SER A O 1
ATOM 2294 N N . ILE A 1 298 ? -19.648 6.648 15.143 1.00 95.00 298 ILE A N 1
ATOM 2295 C CA . ILE A 1 298 ? -20.390 5.381 15.173 1.00 95.00 298 ILE A CA 1
ATOM 2296 C C . ILE A 1 298 ? -19.992 4.557 16.402 1.00 95.00 298 ILE A C 1
ATOM 2298 O O . ILE A 1 298 ? -20.858 3.966 17.045 1.00 95.00 298 ILE A O 1
ATOM 2302 N N . ALA A 1 299 ? -18.700 4.540 16.746 1.00 94.75 299 ALA A N 1
ATOM 2303 C CA . ALA A 1 299 ? -18.166 3.824 17.901 1.00 94.75 299 ALA A CA 1
ATOM 2304 C C . ALA A 1 299 ? -17.264 4.737 18.767 1.00 94.75 299 ALA A C 1
ATOM 2306 O O . ALA A 1 299 ? -16.039 4.658 18.670 1.00 94.75 299 ALA A O 1
ATOM 2307 N N . PRO A 1 300 ? -17.846 5.595 19.631 1.00 94.00 300 PRO A N 1
ATOM 2308 C CA . PRO A 1 300 ? -17.090 6.571 20.428 1.00 94.00 300 PRO A CA 1
ATOM 2309 C C . PRO A 1 300 ? -16.149 5.953 21.465 1.00 94.00 300 PRO A C 1
ATOM 2311 O O . PRO A 1 300 ? -15.132 6.547 21.805 1.00 94.00 300 PRO A O 1
ATOM 2314 N N . GLU A 1 301 ? -16.491 4.765 21.965 1.00 94.38 301 GLU A N 1
ATOM 2315 C CA . GLU A 1 301 ? -15.714 4.051 22.988 1.00 94.38 301 GLU A CA 1
ATOM 2316 C C . GLU A 1 301 ? -14.508 3.298 22.400 1.00 94.38 301 GLU A C 1
ATOM 2318 O O . GLU A 1 301 ? -13.690 2.752 23.141 1.00 94.38 301 GLU A O 1
ATOM 2323 N N 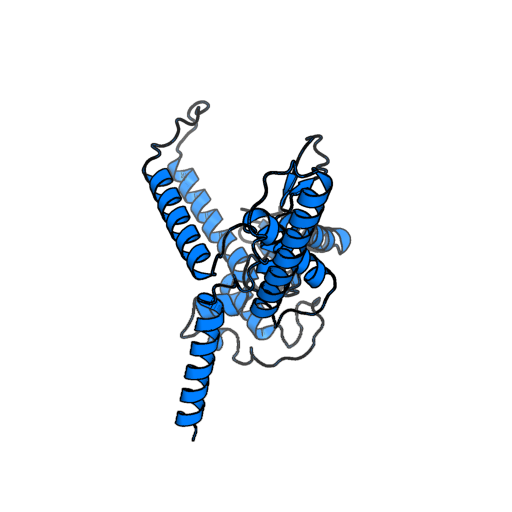. TYR A 1 302 ? -14.399 3.226 21.068 1.00 96.06 302 TYR A N 1
ATOM 2324 C CA . TYR A 1 302 ? -13.360 2.434 20.415 1.00 96.06 302 TYR A CA 1
ATOM 2325 C C . TYR A 1 302 ? -12.039 3.190 20.393 1.00 96.06 302 TYR A C 1
ATOM 2327 O O . TYR A 1 302 ? -11.994 4.417 20.313 1.00 96.06 302 TYR A O 1
ATOM 2335 N N . ARG A 1 303 ? -10.934 2.446 20.431 1.00 93.19 303 ARG A N 1
ATOM 2336 C CA . ARG A 1 303 ? -9.581 3.012 20.304 1.00 93.19 303 ARG A CA 1
ATOM 2337 C C . ARG A 1 303 ? -9.078 2.885 18.875 1.00 93.19 303 ARG A C 1
ATOM 2339 O O . ARG A 1 303 ? -9.491 1.982 18.158 1.00 93.19 303 ARG A O 1
ATOM 2346 N N . LEU A 1 304 ? -8.153 3.745 18.455 1.00 90.12 304 LEU A N 1
ATOM 2347 C CA . LEU A 1 304 ? -7.443 3.510 17.198 1.00 90.12 304 LEU A CA 1
ATOM 2348 C C . LEU A 1 304 ? -6.549 2.270 17.368 1.00 90.12 304 LEU A C 1
ATOM 2350 O O . LEU A 1 304 ? -5.676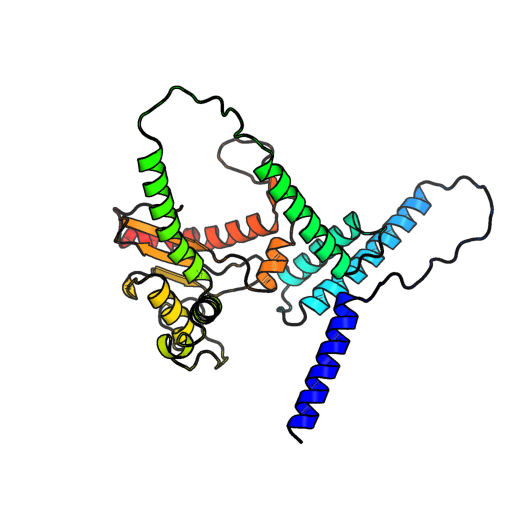 2.255 18.233 1.00 90.12 304 LEU A O 1
ATOM 2354 N N . GLY A 1 305 ? -6.821 1.218 16.600 1.00 67.12 305 GLY A N 1
ATOM 2355 C CA . GLY A 1 305 ? -6.102 -0.050 16.645 1.00 67.12 305 GLY A CA 1
ATOM 2356 C C . GLY A 1 305 ? -4.969 -0.085 15.624 1.00 67.12 305 GLY A C 1
ATOM 2357 O O . GLY A 1 305 ? -5.190 0.184 14.444 1.00 67.12 305 GLY A O 1
ATOM 2358 N N . GLY A 1 306 ? -3.775 -0.453 16.083 1.00 56.94 306 GLY A N 1
ATOM 2359 C CA . GLY A 1 306 ? -2.596 -0.748 15.273 1.00 56.94 306 GLY A CA 1
ATOM 2360 C C . GLY A 1 306 ? -1.734 -1.771 16.011 1.00 56.94 306 GLY A C 1
ATOM 2361 O O . GLY A 1 306 ? -1.661 -1.716 17.240 1.00 56.94 306 GLY A O 1
ATOM 2362 N N . GLY A 1 307 ? -1.188 -2.736 15.270 1.00 39.19 307 GLY A N 1
ATOM 2363 C CA . GLY A 1 307 ? -0.142 -3.639 15.760 1.00 39.19 307 GLY A CA 1
ATOM 2364 C C . GLY A 1 307 ? 1.230 -2.996 15.651 1.00 39.19 307 GLY A C 1
ATOM 2365 O O . GLY A 1 307 ? 1.375 -2.089 14.800 1.00 39.19 307 GLY A O 1
#

Solvent-accessible surface area (backbone atoms only — not comparable to full-atom values): 17570 Å² total; per-residue (Å²): 108,71,68,58,53,52,50,51,51,51,51,53,50,51,52,51,48,45,53,65,39,66,46,67,78,76,79,73,80,75,81,79,80,82,82,78,99,68,93,77,56,76,66,58,56,50,51,48,51,51,51,50,43,53,51,37,18,54,51,38,30,51,50,53,45,60,80,39,66,86,59,73,93,47,68,62,43,54,50,34,42,50,52,32,11,42,52,52,17,71,78,41,66,91,50,78,69,26,58,54,54,54,53,50,50,52,51,53,50,50,54,49,52,53,48,48,60,73,66,51,69,81,72,83,67,84,68,75,75,92,73,81,72,67,67,68,51,48,55,50,50,52,51,49,48,59,55,50,48,28,44,40,53,25,37,57,19,37,68,54,44,28,70,77,28,78,90,50,29,55,73,74,23,49,83,72,77,78,76,83,78,93,70,80,69,83,55,95,82,49,94,78,42,51,26,41,50,38,25,26,36,69,51,58,70,56,58,80,85,37,49,76,45,64,37,82,52,77,43,54,37,37,65,20,33,33,31,33,54,39,79,90,77,46,19,40,34,69,24,60,33,75,82,86,49,71,39,42,47,44,18,69,49,25,62,53,83,34,79,47,89,52,92,82,76,58,77,91,40,68,40,46,35,21,58,53,48,24,50,49,44,54,47,43,49,37,58,76,70,33,50,51,59,52,47,41,69,77,40,68,88,40,43,86,41,80,129

pLDDT: mean 72.96, std 17.93, range [30.59, 97.56]

Secondary structure (DSSP, 8-state):
-HHHHHHHHHHHHHHHHHHHHH-------PPPPP-------HHHHHHHHHHHHHHHHHHHHHHHHHHTTTS---HHHHHHHHHHHHHHHHHHTTS---HHHHHHHHHHHHHHHHHHHHHS--------S--S-HHHHHHHHHHHHHHHHHHHHHHT-HHHHHHHSTTTHHHHS-S-TT------TT-TT-TT-HHHHHHHHHHH---GGGEEEEE---BTTB--EEEEEETTTTEEEEEE--S-SHHHHHHHT---EEE---TT---S-EEEHHHHHHHHHHHHHHHTT-HHHHHHHH-TTPEEE--

Foldseek 3Di:
DVVVVVVVVVVVVVVVVCCQFPPQPPPDDPPPDPDDDDDDDPVVVVVVLVVLLVVQLVVQLVSLCVVVVVADPDPLLSVLSSLLSSVCCVVDSPDSDGNVVVVVVVVVVVVVVVVCVVVDDPPVPVDDDDDDDPPVVVVVVVVLCVLVVLQQQLLVFQVSQCVVVVPCSCVQQDPPQPDDDDDDFWDLDDPNCRRRVSSSCVSNVDDSVQWLTWGPDQAQLAWTWTWGQDPVQLATEIHTHADDDSSNVSLVSQQDWDDDDDPPPDPPDIDGPSVVSNVVNVVCCCPVVCSVVVVCVVRVPHYHDDD